Protein AF-0000000074750461 (afdb_homodimer)

Radius of gyration: 20.18 Å; Cα contacts (8 Å, |Δi|>4): 363; chains: 2; bounding box: 45×49×81 Å

Organism: NCBI:txid2562239

Foldseek 3Di:
DDPPPPPPPPPPPPVPVPVQLLFQEKEWAQEDLQVVVQTHPNPQVLLCVLCPPVNHYYYYDHDPPPSVFHRKMFTARDPVGPPGDIDGPDDDQQSSCVNNVHDGDDDD/DDPPPPPPPPPPVPVPVPVLLLFQEKEWAQEDLQVVVQTHPNPLVLLCVLCPPVNHYYYYDHDPPPSVFHRKMFTARDPVGDPGDIDGPDDDQQSSCVNNVHDGDDDD

pLDDT: mean 82.71, std 24.98, range [26.45, 98.88]

Sequence (216 aa):
MLNTIAFLHCPRHLTIDQPRSKITKVEICIHRDCKRRGGGQKLKSVFEELADGTGIEVGEYDCFDECPFGPNVRTLEGPDDQFGRVLNGVKGKAQIAKILGVEPPEEPMLNTIAFLHCPRHLTIDQPRSKITKVEICIHRDCKRRGGGQKLKSVFEELADGTGIEVGEYDCFDECPFGPNVRTLEGPDDQFGRVLNGVKGKAQIAKILGVEPPEEP

Nearest PDB structures (foldseek):
  2hsh-assembly1_A  TM=4.710E-01  e=1.216E+00  Homo sapiens
  2iiy-assembly1_A  TM=3.972E-01  e=4.790E-01  Homo sapiens
  3w8j-assembly1_A  TM=4.648E-01  e=1.586E+00  Homo sapiens
  6g63-assembly1_L  TM=4.666E-01  e=6.856E+00  Escherichia coli K-12
  2hsh-assembly1_A  TM=4.708E-01  e=1.371E+00  Homo sapiens

Secondary structure (DSSP, 8-state):
------------------------EEEEE-SHHHHHTT-HHHHHHHHHHHHTTT--EEEEES--S-GGG-S-EEEE-STT-SS-EEE-S--SHHHHHHHHT-PPP---/------------------------EEEEE-SHHHHHTT-HHHHHHHHHHHHTTT--EEEEES--S-GGG-S-EEEE-STT-SS-EEE-S--SHHHHHHHHT-PPP---

Structure (mmCIF, N/CA/C/O backbone):
data_AF-0000000074750461-model_v1
#
loop_
_entity.id
_entity.type
_entity.pdbx_description
1 polymer '(2Fe-2S) ferredoxin domain-containing protein'
#
loop_
_atom_site.group_PDB
_atom_site.id
_atom_site.type_symbol
_atom_site.label_atom_id
_atom_site.label_alt_id
_atom_site.label_comp_id
_atom_site.label_asym_id
_atom_site.label_entity_id
_atom_site.label_seq_id
_atom_site.pdbx_PDB_ins_code
_atom_site.Cartn_x
_atom_site.Cartn_y
_atom_site.Cartn_z
_atom_site.occupancy
_atom_site.B_iso_or_equiv
_atom_site.auth_seq_id
_atom_site.auth_comp_id
_atom_site.auth_asym_id
_atom_site.auth_atom_id
_atom_site.pdbx_PDB_model_num
ATOM 1 N N . MET A 1 1 ? 29.391 -21.141 37.312 1 27.89 1 MET A N 1
ATOM 2 C CA . MET A 1 1 ? 28 -21.438 37.031 1 27.89 1 MET A CA 1
ATOM 3 C C . MET A 1 1 ? 27.406 -20.422 36.031 1 27.89 1 MET A C 1
ATOM 5 O O . MET A 1 1 ? 27.125 -19.281 36.438 1 27.89 1 MET A O 1
ATOM 9 N N . LEU A 1 2 ? 27.875 -20.359 34.812 1 30.52 2 LEU A N 1
ATOM 10 C CA . LEU A 1 2 ? 27.797 -19.344 33.781 1 30.52 2 LEU A CA 1
ATOM 11 C C . LEU A 1 2 ? 26.406 -19.266 33.156 1 30.52 2 LEU A C 1
ATOM 13 O O . LEU A 1 2 ? 25.844 -20.281 32.75 1 30.52 2 LEU A O 1
ATOM 17 N N . ASN A 1 3 ? 25.562 -18.266 33.594 1 29.17 3 ASN A N 1
ATOM 18 C CA . ASN A 1 3 ? 24.203 -17.891 33.219 1 29.17 3 ASN A CA 1
ATOM 19 C C . ASN A 1 3 ? 24.078 -17.734 31.703 1 29.17 3 ASN A C 1
ATOM 21 O O . ASN A 1 3 ? 24.625 -16.797 31.125 1 29.17 3 ASN A O 1
ATOM 25 N N . THR A 1 4 ? 24.109 -18.844 30.906 1 31.77 4 THR A N 1
ATOM 26 C CA . THR A 1 4 ? 23.844 -18.844 29.484 1 31.77 4 THR A CA 1
ATOM 27 C C . THR A 1 4 ? 22.516 -18.172 29.172 1 31.77 4 THR A C 1
ATOM 29 O O . THR A 1 4 ? 21.469 -18.594 29.656 1 31.77 4 THR A O 1
ATOM 32 N N . ILE A 1 5 ? 22.531 -16.906 29.047 1 31.05 5 ILE A N 1
ATOM 33 C CA . ILE A 1 5 ? 21.359 -16.141 28.625 1 31.05 5 ILE A CA 1
ATOM 34 C C . ILE A 1 5 ? 20.75 -16.781 27.391 1 31.05 5 ILE A C 1
ATOM 36 O O . ILE A 1 5 ? 21.391 -16.859 26.328 1 31.05 5 ILE A O 1
ATOM 40 N N . ALA A 1 6 ? 19.922 -17.828 27.562 1 26.45 6 ALA A N 1
ATOM 41 C CA . ALA A 1 6 ? 19.172 -18.406 26.453 1 26.45 6 ALA A CA 1
ATOM 42 C C . ALA A 1 6 ? 18.469 -17.328 25.641 1 26.45 6 ALA A C 1
ATOM 44 O O . ALA A 1 6 ? 17.781 -16.469 26.203 1 26.45 6 ALA A O 1
ATOM 45 N N . PHE A 1 7 ? 19.156 -16.859 24.609 1 29.28 7 PHE A N 1
ATOM 46 C CA . PHE A 1 7 ? 18.531 -15.977 23.609 1 29.28 7 PHE A CA 1
ATOM 47 C C . PHE A 1 7 ? 17.109 -16.406 23.312 1 29.28 7 PHE A C 1
ATOM 49 O O . PHE A 1 7 ? 16.875 -17.578 22.984 1 29.28 7 PHE A O 1
ATOM 56 N N . LEU A 1 8 ? 16.188 -15.922 24.094 1 32.78 8 LEU A N 1
ATOM 57 C CA . LEU A 1 8 ? 14.789 -16.141 23.797 1 32.78 8 LEU A CA 1
ATOM 58 C C . LEU A 1 8 ? 14.555 -16.172 22.281 1 32.78 8 LEU A C 1
ATOM 60 O O . LEU A 1 8 ? 15.094 -15.328 21.562 1 32.78 8 LEU A O 1
ATOM 64 N N . HIS A 1 9 ? 14.516 -17.391 21.797 1 29.06 9 HIS A N 1
ATOM 65 C CA . HIS A 1 9 ? 14.07 -17.719 20.438 1 29.06 9 HIS A CA 1
ATOM 66 C C . HIS A 1 9 ? 13.047 -16.719 19.938 1 29.06 9 HIS A C 1
ATOM 68 O O . HIS A 1 9 ? 12.148 -16.312 20.672 1 29.06 9 HIS A O 1
ATOM 74 N N . CYS A 1 10 ? 13.57 -15.641 19.375 1 34.94 10 CYS A N 1
ATOM 75 C CA . CYS A 1 10 ? 12.586 -14.898 18.594 1 34.94 10 CYS A CA 1
ATOM 76 C C . CYS A 1 10 ? 11.516 -15.828 18.031 1 34.94 10 CYS A C 1
ATOM 78 O O . CYS A 1 10 ? 11.836 -16.859 17.438 1 34.94 10 CYS A O 1
ATOM 80 N N . PRO A 1 11 ? 10.359 -15.922 18.734 1 33.41 11 PRO A N 1
ATOM 81 C CA . PRO A 1 11 ? 9.422 -16.859 18.109 1 33.41 11 PRO A CA 1
ATOM 82 C C . PRO A 1 11 ? 9.609 -16.969 16.594 1 33.41 11 PRO A C 1
ATOM 84 O O . PRO A 1 11 ? 10.125 -16.031 15.969 1 33.41 11 PRO A O 1
ATOM 87 N N . ARG A 1 12 ? 10.047 -18.156 16.141 1 31.53 12 ARG A N 1
ATOM 88 C CA . ARG A 1 12 ? 10.008 -18.562 14.75 1 31.53 12 ARG A CA 1
ATOM 89 C C . ARG A 1 12 ? 9.047 -17.703 13.945 1 31.53 12 ARG A C 1
ATOM 91 O O . ARG A 1 12 ? 8.141 -17.078 14.508 1 31.53 12 ARG A O 1
ATOM 98 N N . HIS A 1 13 ? 9.594 -17.156 12.781 1 32.97 13 HIS A N 1
ATOM 99 C CA . HIS A 1 13 ? 8.836 -16.781 11.594 1 32.97 13 HIS A CA 1
ATOM 100 C C . HIS A 1 13 ? 7.535 -17.562 11.5 1 32.97 13 HIS A C 1
ATOM 102 O O . HIS A 1 13 ? 7.551 -18.766 11.188 1 32.97 13 HIS A O 1
ATOM 108 N N . LEU A 1 14 ? 6.816 -17.703 12.602 1 33.28 14 LEU A N 1
ATOM 109 C CA . LEU A 1 14 ? 5.539 -18.281 12.195 1 33.28 14 LEU A CA 1
ATOM 110 C C . LEU A 1 14 ? 5.238 -17.953 10.734 1 33.28 14 LEU A C 1
ATOM 112 O O . LEU A 1 14 ? 5.309 -16.797 10.328 1 33.28 14 LEU A O 1
ATOM 116 N N . THR A 1 15 ? 5.785 -18.812 9.859 1 33.56 15 THR A N 1
ATOM 117 C CA . THR A 1 15 ? 5.184 -18.703 8.539 1 33.56 15 THR A CA 1
ATOM 118 C C . THR A 1 15 ? 3.764 -18.156 8.633 1 33.56 15 THR A C 1
ATOM 120 O O . THR A 1 15 ? 2.895 -18.766 9.242 1 33.56 15 THR A O 1
ATOM 123 N N . ILE A 1 16 ? 3.561 -16.953 9.367 1 36.66 16 ILE A N 1
ATOM 124 C CA . ILE A 1 16 ? 2.209 -16.516 9.039 1 36.66 16 ILE A CA 1
ATOM 125 C C . ILE A 1 16 ? 1.677 -17.312 7.852 1 36.66 16 ILE A C 1
ATOM 127 O O . ILE A 1 16 ? 2.285 -17.328 6.781 1 36.66 16 ILE A O 1
ATOM 131 N N . ASP A 1 17 ? 1.332 -18.625 8.047 1 35.09 17 ASP A N 1
ATOM 132 C CA . ASP A 1 17 ? 0.461 -19.188 7.02 1 35.09 17 ASP A CA 1
ATOM 133 C C . ASP A 1 17 ? -0.129 -18.078 6.145 1 35.09 17 ASP A C 1
ATOM 135 O O . ASP A 1 17 ? -1.021 -17.344 6.574 1 35.09 17 ASP A O 1
ATOM 139 N N . GLN A 1 18 ? 0.813 -17.234 5.758 1 39.25 18 GLN A N 1
ATOM 140 C CA . GLN A 1 18 ? 0.208 -16.359 4.754 1 39.25 18 GLN A CA 1
ATOM 141 C C . GLN A 1 18 ? -0.969 -17.047 4.07 1 39.25 18 GLN A C 1
ATOM 143 O O . GLN A 1 18 ? -0.859 -18.203 3.641 1 39.25 18 GLN A O 1
ATOM 148 N N . PRO A 1 19 ? -2.049 -16.984 4.648 1 41 19 PRO A N 1
ATOM 149 C CA . PRO A 1 19 ? -3.082 -17.641 3.842 1 41 19 PRO A CA 1
ATOM 150 C C . PRO A 1 19 ? -2.633 -17.891 2.406 1 41 19 PRO A C 1
ATOM 152 O O . PRO A 1 19 ? -1.868 -17.109 1.842 1 41 19 PRO A O 1
ATOM 155 N N . ARG A 1 20 ? -2.008 -19.172 2.004 1 46.19 20 ARG A N 1
ATOM 156 C CA . ARG A 1 20 ? -1.978 -19.406 0.564 1 46.19 20 ARG A CA 1
ATOM 157 C C . ARG A 1 20 ? -2.762 -18.344 -0.188 1 46.19 20 ARG A C 1
ATOM 159 O O . ARG A 1 20 ? -3.926 -18.078 0.122 1 46.19 20 ARG A O 1
ATOM 166 N N . SER A 1 21 ? -1.942 -17.344 -0.542 1 56.91 21 SER A N 1
ATOM 167 C CA . SER A 1 21 ? -2.537 -16.266 -1.31 1 56.91 21 SER A CA 1
ATOM 168 C C . SER A 1 21 ? -3.607 -16.781 -2.264 1 56.91 21 SER A C 1
ATOM 170 O O . SER A 1 21 ? -3.346 -17.672 -3.076 1 56.91 21 SER A O 1
ATOM 172 N N . LYS A 1 22 ? -4.809 -16.906 -1.742 1 80.88 22 LYS A N 1
ATOM 173 C CA . LYS A 1 22 ? -6.066 -17.188 -2.428 1 80.88 22 LYS A CA 1
ATOM 174 C C . LYS A 1 22 ? -6.312 -16.203 -3.562 1 80.88 22 LYS A C 1
ATOM 176 O O . LYS A 1 22 ? -7.461 -15.914 -3.902 1 80.88 22 LYS A O 1
ATOM 181 N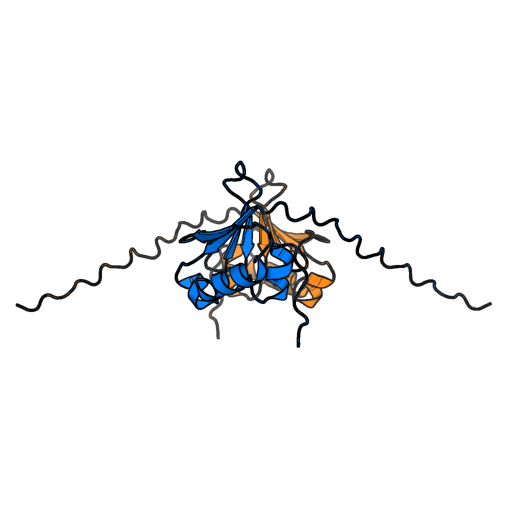 N . ILE A 1 23 ? -5.047 -15.719 -3.947 1 93.94 23 ILE A N 1
ATOM 182 C CA . ILE A 1 23 ? -5.258 -14.758 -5.031 1 93.94 23 ILE A CA 1
ATOM 183 C C . ILE A 1 23 ? -5.57 -15.508 -6.324 1 93.94 23 ILE A C 1
ATOM 185 O O . ILE A 1 23 ? -4.914 -16.5 -6.648 1 93.94 23 ILE A O 1
ATOM 189 N N . THR A 1 24 ? -6.527 -15.055 -6.941 1 96.56 24 THR A N 1
ATOM 190 C CA . THR A 1 24 ? -6.918 -15.672 -8.203 1 96.56 24 THR A CA 1
ATOM 191 C C . THR A 1 24 ? -6.59 -14.75 -9.375 1 96.56 24 THR A C 1
ATOM 193 O O . THR A 1 24 ? -6.492 -15.211 -10.516 1 96.56 24 THR A O 1
ATOM 196 N N . LYS A 1 25 ? -6.379 -13.453 -9.062 1 97.88 25 LYS A N 1
ATOM 197 C CA . LYS A 1 25 ? -6.125 -12.461 -10.102 1 97.88 25 LYS A CA 1
ATOM 198 C C . LYS A 1 25 ? -5.336 -11.273 -9.547 1 97.88 25 LYS A C 1
ATOM 200 O O . LYS A 1 25 ? -5.527 -10.875 -8.398 1 97.88 25 LYS A O 1
ATOM 205 N N . VAL A 1 26 ? -4.504 -10.773 -10.383 1 98.38 26 VAL A N 1
ATOM 206 C CA . VAL A 1 26 ? -3.826 -9.508 -10.109 1 98.38 26 VAL A CA 1
ATOM 207 C C . VAL A 1 26 ? -4.047 -8.539 -11.266 1 98.38 26 VAL A C 1
ATOM 209 O O . VAL A 1 26 ? -3.984 -8.938 -12.43 1 98.38 26 VAL A O 1
ATOM 212 N N . GLU A 1 27 ? -4.301 -7.301 -10.93 1 98.5 27 GLU A N 1
ATOM 213 C CA . GLU A 1 27 ? -4.43 -6.254 -11.938 1 98.5 27 GLU A CA 1
ATOM 214 C C . GLU A 1 27 ? -3.352 -5.188 -11.766 1 98.5 27 GLU A C 1
ATOM 216 O O . GLU A 1 27 ? -3.162 -4.66 -10.664 1 98.5 27 GLU A O 1
ATOM 221 N N . ILE A 1 28 ? -2.727 -4.883 -12.898 1 98.88 28 ILE A N 1
ATOM 222 C CA . ILE A 1 28 ? -1.632 -3.92 -12.922 1 98.88 28 ILE A CA 1
ATOM 223 C C . ILE A 1 28 ? -2.156 -2.553 -13.344 1 98.88 28 ILE A C 1
ATOM 225 O O . ILE A 1 28 ? -2.836 -2.432 -14.367 1 98.88 28 ILE A O 1
ATOM 229 N N . CYS A 1 29 ? -1.832 -1.519 -12.578 1 98.75 29 CYS A N 1
ATOM 230 C CA . CYS A 1 29 ? -2.162 -0.167 -13.016 1 98.75 29 CYS A CA 1
ATOM 231 C C . CYS A 1 29 ? -1.325 0.236 -14.219 1 98.75 29 CYS A C 1
ATOM 233 O O . CYS A 1 29 ? -0.096 0.156 -14.188 1 98.75 29 CYS A O 1
ATOM 235 N N . ILE A 1 30 ? -1.942 0.717 -15.289 1 98.56 30 ILE A N 1
ATOM 236 C CA . ILE A 1 30 ? -1.204 0.999 -16.516 1 98.56 30 ILE A CA 1
ATOM 237 C C . ILE A 1 30 ? -1.253 2.496 -16.812 1 98.56 30 ILE A C 1
ATOM 239 O O . ILE A 1 30 ? -0.919 2.924 -17.922 1 98.56 30 ILE A O 1
ATOM 243 N N . HIS A 1 31 ? -1.651 3.211 -15.812 1 97.94 31 HIS A N 1
ATOM 244 C CA . HIS A 1 31 ? -1.74 4.656 -15.992 1 97.94 31 HIS A CA 1
ATOM 245 C C . HIS A 1 31 ? -0.355 5.293 -16.031 1 97.94 31 HIS A C 1
ATOM 247 O O . HIS A 1 31 ? 0.625 4.684 -15.594 1 97.94 31 HIS A O 1
ATOM 253 N N . ARG A 1 32 ? -0.275 6.469 -16.453 1 97.06 32 ARG A N 1
ATOM 254 C CA . ARG A 1 32 ? 0.961 7.145 -16.844 1 97.06 32 ARG A CA 1
ATOM 255 C C . ARG A 1 32 ? 1.926 7.23 -15.664 1 97.06 32 ARG A C 1
ATOM 257 O O . ARG A 1 32 ? 3.1 6.875 -15.789 1 97.06 32 ARG A O 1
ATOM 264 N N . ASP A 1 33 ? 1.447 7.715 -14.477 1 96.19 33 ASP A N 1
ATOM 265 C CA . ASP A 1 33 ? 2.34 7.922 -13.344 1 96.19 33 ASP A CA 1
ATOM 266 C C . ASP A 1 33 ? 2.922 6.598 -12.852 1 96.19 33 ASP A C 1
ATOM 268 O O . ASP A 1 33 ? 4.105 6.52 -12.516 1 96.19 33 ASP A O 1
ATOM 272 N N . CYS A 1 34 ? 2.094 5.562 -12.836 1 97.88 34 CYS A N 1
ATOM 273 C CA . CYS A 1 34 ? 2.604 4.254 -12.445 1 97.88 34 CYS A CA 1
ATOM 274 C C . CYS A 1 34 ? 3.619 3.742 -13.461 1 97.88 34 CYS A C 1
ATOM 276 O O . CYS A 1 34 ? 4.637 3.154 -13.086 1 97.88 34 CYS A O 1
ATOM 278 N N . LYS A 1 35 ? 3.348 3.924 -14.719 1 97.69 35 LYS A N 1
ATOM 279 C CA . LYS A 1 35 ? 4.285 3.498 -15.758 1 97.69 35 LYS A CA 1
ATOM 280 C C . LYS A 1 35 ? 5.645 4.16 -15.57 1 97.69 35 LYS A C 1
ATOM 282 O O . LYS A 1 35 ? 6.684 3.504 -15.672 1 97.69 35 LYS A O 1
ATOM 287 N N . ARG A 1 36 ?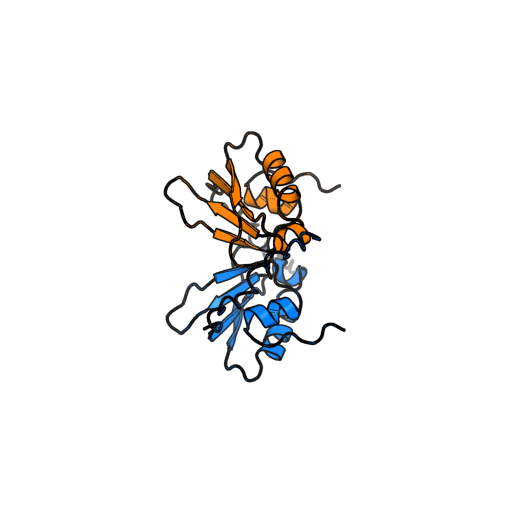 5.574 5.402 -15.195 1 96.69 36 ARG A N 1
ATOM 288 C CA . ARG A 1 36 ? 6.809 6.164 -15.031 1 96.69 36 ARG A CA 1
ATOM 289 C C . ARG A 1 36 ? 7.621 5.645 -13.852 1 96.69 36 ARG A C 1
ATOM 291 O O . ARG A 1 36 ? 8.844 5.773 -13.828 1 96.69 36 ARG A O 1
ATOM 298 N N . ARG A 1 37 ? 6.953 4.996 -13 1 95.44 37 ARG A N 1
ATOM 299 C CA . ARG A 1 37 ? 7.621 4.508 -11.797 1 95.44 37 ARG A CA 1
ATOM 300 C C . ARG A 1 37 ? 7.934 3.021 -11.906 1 95.44 37 ARG A C 1
ATOM 302 O O . ARG A 1 37 ? 8.297 2.383 -10.914 1 95.44 37 ARG A O 1
ATOM 309 N N . GLY A 1 38 ? 7.648 2.447 -13.062 1 97.12 38 GLY A N 1
ATOM 310 C CA . GLY A 1 38 ? 8.016 1.056 -13.266 1 97.12 38 GLY A CA 1
ATOM 311 C C . GLY A 1 38 ? 6.82 0.129 -13.359 1 97.12 38 GLY A C 1
ATOM 312 O O . GLY A 1 38 ? 6.98 -1.086 -13.5 1 97.12 38 GLY A O 1
ATOM 313 N N . GLY A 1 39 ? 5.633 0.679 -13.312 1 97.88 39 GLY A N 1
ATOM 314 C CA . GLY A 1 39 ? 4.426 -0.107 -13.508 1 97.88 39 GLY A CA 1
ATOM 315 C C . GLY A 1 39 ? 4.141 -0.417 -14.961 1 97.88 39 GLY A C 1
ATOM 316 O O . GLY A 1 39 ? 5.062 -0.692 -15.734 1 97.88 39 GLY A O 1
ATOM 317 N N . GLY A 1 40 ? 2.863 -0.556 -15.195 1 97.81 40 GLY A N 1
ATOM 318 C CA . GLY A 1 40 ? 2.496 -0.797 -16.578 1 97.81 40 GLY A CA 1
ATOM 319 C C . GLY A 1 40 ? 2.951 -2.15 -17.094 1 97.81 40 GLY A C 1
ATOM 320 O O . GLY A 1 40 ? 2.906 -3.143 -16.359 1 97.81 40 GLY A O 1
ATOM 321 N N . GLN A 1 41 ? 3.33 -2.078 -18.391 1 98.06 41 GLN A N 1
ATOM 322 C CA . GLN A 1 41 ? 3.637 -3.316 -19.094 1 98.06 41 GLN A CA 1
ATOM 323 C C . GLN A 1 41 ? 4.891 -3.977 -18.531 1 98.06 41 GLN A C 1
ATOM 325 O O . GLN A 1 41 ? 4.992 -5.203 -18.5 1 98.06 41 GLN A O 1
ATOM 330 N N . LYS A 1 42 ? 5.805 -3.156 -18.141 1 97.88 42 LYS A N 1
ATOM 331 C CA . LYS A 1 42 ? 7.027 -3.705 -17.562 1 97.88 42 LYS A CA 1
ATOM 332 C C . LYS A 1 42 ? 6.723 -4.535 -16.312 1 97.88 42 LYS A C 1
ATOM 334 O O . LYS A 1 42 ? 7.195 -5.668 -16.188 1 97.88 42 LYS A O 1
ATOM 339 N N . LEU A 1 43 ? 5.949 -4.047 -15.5 1 98.5 43 LEU A N 1
ATOM 340 C CA . LEU A 1 43 ? 5.566 -4.754 -14.281 1 98.5 43 LEU A CA 1
ATOM 341 C C . LEU A 1 43 ? 4.676 -5.949 -14.602 1 98.5 43 LEU A C 1
ATOM 343 O O . LEU A 1 43 ? 4.848 -7.027 -14.031 1 98.5 43 LEU A O 1
ATOM 347 N N . LYS A 1 44 ? 3.779 -5.785 -15.492 1 98.75 44 LYS A N 1
ATOM 348 C CA . LYS A 1 44 ? 2.881 -6.863 -15.898 1 98.75 44 LYS A CA 1
ATOM 349 C C . LYS A 1 44 ? 3.666 -8.078 -16.391 1 98.75 44 LYS A C 1
ATOM 351 O O . LYS A 1 44 ? 3.34 -9.219 -16.047 1 98.75 44 LYS A O 1
ATOM 356 N N . SER A 1 45 ? 4.648 -7.801 -17.125 1 98.5 45 SER A N 1
ATOM 357 C CA . SER A 1 45 ? 5.434 -8.891 -17.703 1 98.5 45 SER A CA 1
ATOM 358 C C . SER A 1 45 ? 6.121 -9.703 -16.609 1 98.5 45 SER A C 1
ATOM 360 O O . SER A 1 45 ? 6.207 -10.93 -16.703 1 98.5 45 SER A O 1
ATOM 362 N N . VAL A 1 46 ? 6.609 -9.07 -15.656 1 98.25 46 VAL A N 1
ATOM 363 C CA . VAL A 1 46 ? 7.266 -9.766 -14.555 1 98.25 46 VAL A CA 1
ATOM 364 C C . VAL A 1 46 ? 6.25 -10.602 -13.789 1 98.25 46 VAL A C 1
ATOM 366 O O . VAL A 1 46 ? 6.523 -11.758 -13.438 1 98.25 46 VAL A O 1
ATOM 369 N N . PHE A 1 47 ? 5.07 -10.031 -13.531 1 98.5 47 PHE A N 1
ATOM 370 C CA . PHE A 1 47 ? 4.004 -10.781 -12.875 1 98.5 47 PHE A CA 1
ATOM 371 C C . PHE A 1 47 ? 3.646 -12.031 -13.68 1 98.5 47 PHE A C 1
ATOM 373 O O . PHE A 1 47 ? 3.492 -13.117 -13.117 1 98.5 47 PHE A O 1
ATOM 380 N N . GLU A 1 48 ? 3.498 -11.852 -14.969 1 98.62 48 GLU A N 1
ATOM 381 C CA . GLU A 1 48 ? 3.137 -12.977 -15.836 1 98.62 48 GLU A CA 1
ATOM 382 C C . GLU A 1 48 ? 4.188 -14.078 -15.773 1 98.62 48 GLU A C 1
ATOM 384 O O . GLU A 1 48 ? 3.85 -15.266 -15.719 1 98.62 48 GLU A O 1
ATOM 389 N N . GLU A 1 49 ? 5.398 -13.664 -15.875 1 97.94 49 GLU A N 1
ATOM 390 C CA . GLU A 1 49 ? 6.492 -14.633 -15.797 1 97.94 49 GLU A CA 1
ATOM 391 C C . GLU A 1 49 ? 6.426 -15.438 -14.508 1 97.94 49 GLU A C 1
ATOM 393 O O . GLU A 1 49 ? 6.508 -16.672 -14.531 1 97.94 49 GLU A O 1
ATOM 398 N N . LEU A 1 50 ? 6.203 -14.812 -13.422 1 97.38 50 LEU A N 1
ATOM 399 C CA . LEU A 1 50 ? 6.246 -15.469 -12.117 1 97.38 50 LEU A CA 1
ATOM 400 C C . LEU A 1 50 ? 4.941 -16.203 -11.836 1 97.38 50 LEU A C 1
ATOM 402 O O . LEU A 1 50 ? 4.906 -17.141 -11.031 1 97.38 50 LEU A O 1
ATOM 406 N N . ALA A 1 51 ? 3.906 -15.836 -12.461 1 97.88 51 ALA A N 1
ATOM 407 C CA . ALA A 1 51 ? 2.6 -16.453 -12.25 1 97.88 51 ALA A CA 1
ATOM 408 C C . ALA A 1 51 ? 2.447 -17.719 -13.086 1 97.88 51 ALA A C 1
ATOM 410 O O . ALA A 1 51 ? 1.475 -18.453 -12.93 1 97.88 51 ALA A O 1
ATOM 411 N N . ASP A 1 52 ? 3.34 -17.875 -13.969 1 96.94 52 ASP A N 1
ATOM 412 C CA . ASP A 1 52 ? 3.24 -19.016 -14.859 1 96.94 52 ASP A CA 1
ATOM 413 C C . ASP A 1 52 ? 3.051 -20.312 -14.07 1 96.94 52 ASP A C 1
ATOM 415 O O . ASP A 1 52 ? 3.783 -20.578 -13.109 1 96.94 52 ASP A O 1
ATOM 419 N N . GLY A 1 53 ? 1.988 -21.094 -14.438 1 96.19 53 GLY A N 1
ATOM 420 C CA . GLY A 1 53 ? 1.728 -22.375 -13.828 1 96.19 53 GLY A CA 1
ATOM 421 C C . GLY A 1 53 ? 0.941 -22.281 -12.531 1 96.19 53 GLY A C 1
ATOM 422 O O . GLY A 1 53 ? 0.643 -23.297 -11.898 1 96.19 53 GLY A O 1
ATOM 423 N N . THR A 1 54 ? 0.593 -21.125 -12.016 1 96.12 54 THR A N 1
ATOM 424 C CA . THR A 1 54 ? -0.088 -20.938 -10.734 1 96.12 54 THR A CA 1
ATOM 425 C C . THR A 1 54 ? -1.601 -20.906 -10.93 1 96.12 54 THR A C 1
ATOM 427 O O . THR A 1 54 ? -2.359 -21.078 -9.969 1 96.12 54 THR A O 1
ATOM 430 N N . GLY A 1 55 ? -2.035 -20.562 -12.117 1 96.44 55 GLY A N 1
ATOM 431 C CA . GLY A 1 55 ? -3.451 -20.359 -12.383 1 96.44 55 GLY A CA 1
ATOM 432 C C . GLY A 1 55 ? -3.912 -18.953 -12.062 1 96.44 55 GLY A C 1
ATOM 433 O O . GLY A 1 55 ? -5.074 -18.609 -12.289 1 96.44 55 GLY A O 1
ATOM 434 N N . ILE A 1 56 ?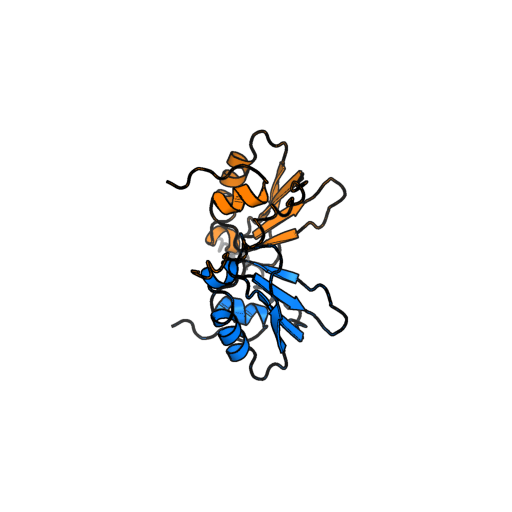 -3.043 -18.125 -11.594 1 97.5 56 ILE A N 1
ATOM 435 C CA . ILE A 1 56 ? -3.398 -16.75 -11.266 1 97.5 56 ILE A CA 1
ATOM 436 C C . ILE A 1 56 ? -3.467 -15.914 -12.547 1 97.5 56 ILE A C 1
ATOM 438 O O . ILE A 1 56 ? -2.533 -15.93 -13.352 1 97.5 56 ILE A O 1
ATOM 442 N N . GLU A 1 57 ? -4.52 -15.234 -12.695 1 97.56 57 GLU A N 1
ATOM 443 C CA . GLU A 1 57 ? -4.684 -14.344 -13.844 1 97.56 57 GLU A CA 1
ATOM 444 C C . GLU A 1 57 ? -3.98 -13.008 -13.609 1 97.56 57 GLU A C 1
ATOM 446 O O . GLU A 1 57 ? -4.066 -12.438 -12.516 1 97.56 57 GLU A O 1
ATOM 451 N N . VAL A 1 58 ? -3.295 -12.539 -14.641 1 98.69 58 VAL A N 1
ATOM 452 C CA . VAL A 1 58 ? -2.645 -11.234 -14.586 1 98.69 58 VAL A CA 1
ATOM 453 C C . VAL A 1 58 ? -3.289 -10.289 -15.602 1 98.69 58 VAL A C 1
ATOM 455 O O . VAL A 1 58 ? -3.262 -10.555 -16.812 1 98.69 58 VAL A O 1
ATOM 458 N N . GLY A 1 59 ? -3.887 -9.234 -15.078 1 98.38 59 GLY A N 1
ATOM 459 C CA . GLY A 1 59 ? -4.559 -8.273 -15.945 1 98.38 59 GLY A CA 1
ATOM 460 C C . GLY A 1 59 ? -4.059 -6.855 -15.766 1 98.38 59 GLY A C 1
ATOM 461 O O . GLY A 1 59 ? -3.033 -6.629 -15.117 1 98.38 59 GLY A O 1
ATOM 462 N N . GLU A 1 60 ? -4.723 -5.961 -16.516 1 98.62 60 GLU A N 1
ATOM 463 C CA . GLU A 1 60 ? -4.438 -4.527 -16.469 1 98.62 60 GLU A CA 1
ATOM 464 C C . GLU A 1 60 ? -5.641 -3.742 -15.953 1 98.62 60 GLU A C 1
ATOM 466 O O . GLU A 1 60 ? -6.781 -4.188 -16.078 1 98.62 60 GLU A O 1
ATOM 471 N N . TYR A 1 61 ? -5.43 -2.68 -15.359 1 98.06 61 TYR A N 1
ATOM 472 C CA . TYR A 1 61 ? -6.434 -1.699 -14.961 1 98.06 61 TYR A CA 1
ATOM 473 C C . TYR A 1 61 ? -5.949 -0.281 -15.242 1 98.06 61 TYR A C 1
ATOM 475 O O . TYR A 1 61 ? -4.758 0.01 -15.125 1 98.06 61 TYR A O 1
ATOM 483 N N . ASP A 1 62 ? -6.672 0.553 -15.586 1 97.31 62 ASP A N 1
ATOM 484 C CA . ASP A 1 62 ? -6.281 1.871 -16.078 1 97.31 62 ASP A CA 1
ATOM 485 C C . ASP A 1 62 ? -5.633 2.699 -14.969 1 97.31 62 ASP A C 1
ATOM 487 O O . ASP A 1 62 ? -4.469 3.084 -15.07 1 97.31 62 ASP A O 1
ATOM 491 N N . CYS A 1 63 ? -6.438 2.926 -13.906 1 97.56 63 CYS A N 1
ATOM 492 C CA . CYS A 1 63 ? -5.945 3.754 -12.82 1 97.56 63 CYS A CA 1
ATOM 493 C C . CYS A 1 63 ? -6.648 3.41 -11.508 1 97.56 63 CYS A C 1
ATOM 495 O O . CYS A 1 63 ? -7.875 3.332 -11.461 1 97.56 63 CYS A O 1
ATOM 497 N N . PHE A 1 64 ? -5.98 3.271 -10.359 1 96.38 64 PHE A N 1
ATOM 498 C CA . PHE A 1 64 ? -6.559 2.984 -9.055 1 96.38 64 PHE A CA 1
ATOM 499 C C . PHE A 1 64 ? -6.727 4.266 -8.242 1 96.38 64 PHE A C 1
ATOM 501 O O . PHE A 1 64 ? -7.133 4.219 -7.078 1 96.38 64 PHE A O 1
ATOM 508 N N . ASP A 1 65 ? -6.273 5.375 -8.781 1 94.81 65 ASP A N 1
ATOM 509 C CA . ASP A 1 65 ? -6.387 6.684 -8.141 1 94.81 65 ASP A CA 1
ATOM 510 C C . ASP A 1 65 ? -5.426 6.805 -6.965 1 94.81 65 ASP A C 1
ATOM 512 O O . ASP A 1 65 ? -5.746 7.445 -5.957 1 94.81 65 ASP A O 1
ATOM 516 N N . GLU A 1 66 ? -4.301 6.191 -7.086 1 95.19 66 GLU A N 1
ATOM 517 C CA . GLU A 1 66 ? -3.262 6.23 -6.062 1 95.19 66 GLU A CA 1
ATOM 518 C C . GLU A 1 66 ? -1.894 6.512 -6.68 1 95.19 66 GLU A C 1
ATOM 520 O O . GLU A 1 66 ? -0.889 5.934 -6.258 1 95.19 66 GLU A O 1
ATOM 525 N N . CYS A 1 67 ? -1.739 7.395 -7.516 1 94.81 67 CYS A N 1
ATOM 526 C CA . CYS A 1 67 ? -0.566 7.695 -8.328 1 94.81 67 CYS A CA 1
ATOM 527 C C . CYS A 1 67 ? 0.636 8.023 -7.453 1 94.81 67 CYS A C 1
ATOM 529 O O . CYS A 1 67 ? 1.752 7.586 -7.73 1 94.81 67 CYS A O 1
ATOM 531 N N . PRO A 1 68 ? 0.411 8.734 -6.395 1 92.69 68 PRO A N 1
ATOM 532 C CA . PRO A 1 68 ? 1.588 9.117 -5.613 1 92.69 68 PRO A CA 1
ATOM 533 C C . PRO A 1 68 ? 2.248 7.93 -4.918 1 92.69 68 PRO A C 1
ATOM 535 O O . PRO A 1 68 ? 3.387 8.039 -4.453 1 92.69 68 PRO A O 1
ATOM 538 N N . PHE A 1 69 ? 1.577 6.801 -5.055 1 95.88 69 PHE A N 1
ATOM 539 C CA . PHE A 1 69 ? 2.09 5.652 -4.312 1 95.88 69 PHE A CA 1
ATOM 540 C C . PHE A 1 69 ? 2.445 4.512 -5.254 1 95.88 69 PHE A C 1
ATOM 542 O O . PHE A 1 69 ? 2.662 3.381 -4.816 1 95.88 69 PHE A O 1
ATOM 549 N N . GLY A 1 70 ? 2.51 4.773 -6.469 1 97.19 70 GLY A N 1
ATOM 550 C CA . GLY A 1 70 ? 2.871 3.752 -7.438 1 97.19 70 GLY A CA 1
ATOM 551 C C . GLY A 1 70 ? 4.316 3.299 -7.316 1 97.19 70 GLY A C 1
ATOM 552 O O . GLY A 1 70 ? 5.117 3.938 -6.633 1 97.19 70 GLY A O 1
ATOM 553 N N . PRO A 1 71 ? 4.422 2.197 -8.25 1 98.19 71 PRO A N 1
ATOM 554 C CA . PRO A 1 71 ? 3.492 1.414 -9.062 1 98.19 71 PRO A CA 1
ATOM 555 C C . PRO A 1 71 ? 2.486 0.632 -8.219 1 98.19 71 PRO A C 1
ATOM 557 O O . PRO A 1 71 ? 2.834 0.122 -7.152 1 98.19 71 PRO A O 1
ATOM 560 N N . ASN A 1 72 ? 1.23 0.51 -8.617 1 98.5 72 ASN A N 1
ATOM 561 C CA . ASN A 1 72 ? 0.166 -0.108 -7.832 1 98.5 72 ASN A CA 1
ATOM 562 C C . ASN A 1 72 ? -0.373 -1.364 -8.508 1 98.5 72 ASN A C 1
ATOM 564 O O . ASN A 1 72 ? -0.394 -1.45 -9.742 1 98.5 72 ASN A O 1
ATOM 568 N N . VAL A 1 73 ? -0.732 -2.266 -7.727 1 98.75 73 VAL A N 1
ATOM 569 C CA . VAL A 1 73 ? -1.391 -3.479 -8.203 1 98.75 73 VAL A CA 1
ATOM 570 C C . VAL A 1 73 ? -2.572 -3.814 -7.293 1 98.75 73 VAL A C 1
ATOM 572 O O . VAL A 1 73 ? -2.562 -3.488 -6.105 1 98.75 73 VAL A O 1
ATOM 575 N N . ARG A 1 74 ? -3.555 -4.41 -7.895 1 98.44 74 ARG A N 1
ATOM 576 C CA . ARG A 1 74 ? -4.695 -4.887 -7.117 1 98.44 74 ARG A CA 1
ATOM 577 C C . ARG A 1 74 ? -4.758 -6.414 -7.113 1 98.44 74 ARG A C 1
ATOM 579 O O . ARG A 1 74 ? -4.613 -7.047 -8.164 1 98.44 74 ARG A O 1
ATOM 586 N N . THR A 1 75 ? -4.902 -6.957 -5.957 1 98.12 75 THR A N 1
ATOM 587 C CA . THR A 1 75 ? -5.062 -8.398 -5.82 1 98.12 75 THR A CA 1
ATOM 588 C C . THR A 1 75 ? -6.52 -8.758 -5.535 1 98.12 75 THR A C 1
ATOM 590 O O . THR A 1 75 ? -7.195 -8.07 -4.77 1 98.12 75 THR A O 1
ATOM 593 N N . LEU A 1 76 ? -7.02 -9.758 -6.176 1 97.25 76 LEU A N 1
ATOM 594 C CA . LEU A 1 76 ? -8.375 -10.266 -5.996 1 97.25 76 LEU A CA 1
ATOM 595 C C . LEU A 1 76 ? -8.359 -11.727 -5.578 1 97.25 76 LEU A C 1
ATOM 597 O O . LEU A 1 76 ? -7.543 -12.508 -6.074 1 97.25 76 LEU A O 1
ATOM 601 N N . GLU A 1 77 ? -9.312 -12 -4.582 1 93.38 77 GLU A N 1
ATOM 602 C CA . GLU A 1 77 ? -9.406 -13.367 -4.07 1 93.38 77 GLU A CA 1
ATOM 603 C C . GLU A 1 77 ? -10.711 -14.031 -4.512 1 93.38 77 GLU A C 1
ATOM 605 O O . GLU A 1 77 ? -11.758 -13.828 -3.893 1 93.38 77 GLU A O 1
ATOM 610 N N . GLY A 1 78 ? -10.75 -14.695 -5.574 1 88.38 78 GLY A N 1
ATOM 611 C CA . GLY A 1 78 ? -11.914 -15.414 -6.062 1 88.38 78 GLY A CA 1
ATOM 612 C C . GLY A 1 78 ? -12.859 -14.539 -6.871 1 88.38 78 GLY A C 1
ATOM 613 O O . GLY A 1 78 ? -12.641 -13.336 -6.992 1 88.38 78 GLY A O 1
ATOM 614 N N . PRO A 1 79 ? -13.906 -15.141 -7.387 1 85.19 79 PRO A N 1
ATOM 615 C CA . PRO A 1 79 ? -14.828 -14.453 -8.297 1 85.19 79 PRO A CA 1
ATOM 616 C C . PRO A 1 79 ? -15.695 -13.422 -7.582 1 85.19 79 PRO A C 1
ATOM 618 O O . PRO A 1 79 ? -16.141 -12.445 -8.195 1 85.19 79 PRO A O 1
ATOM 621 N N . ASP A 1 80 ? -15.812 -13.672 -6.262 1 90.25 80 ASP A N 1
ATOM 622 C CA . ASP A 1 80 ? -16.703 -12.781 -5.527 1 90.25 80 ASP A CA 1
ATOM 623 C C . ASP A 1 80 ? -15.961 -11.531 -5.051 1 90.25 80 ASP A C 1
ATOM 625 O O . ASP A 1 80 ? -16.578 -10.562 -4.609 1 90.25 80 ASP A O 1
ATOM 629 N N . ASP A 1 81 ? -14.688 -11.516 -5.105 1 91.75 81 ASP A N 1
ATOM 630 C CA . ASP A 1 81 ? -13.898 -10.359 -4.703 1 91.75 81 ASP A CA 1
ATOM 631 C C . ASP A 1 81 ? -13.766 -9.367 -5.855 1 91.75 81 ASP A C 1
ATOM 633 O O . ASP A 1 81 ? -12.906 -9.523 -6.723 1 91.75 81 ASP A O 1
ATOM 637 N N . GLN A 1 82 ? -14.57 -8.305 -5.816 1 88.44 82 GLN A N 1
ATOM 638 C CA . GLN A 1 82 ? -14.562 -7.359 -6.93 1 88.44 82 GLN A CA 1
ATOM 639 C C . GLN A 1 82 ? -13.727 -6.129 -6.602 1 88.44 82 GLN A C 1
ATOM 641 O O . GLN A 1 82 ? -13.352 -5.371 -7.496 1 88.44 82 GLN A O 1
ATOM 646 N N . PHE A 1 83 ? -13.469 -5.938 -5.34 1 90.44 83 PHE A N 1
ATOM 647 C CA . PHE A 1 83 ? -12.797 -4.695 -4.98 1 90.44 83 PHE A CA 1
ATOM 648 C C . PHE A 1 83 ? -11.32 -4.941 -4.707 1 90.44 83 PHE A C 1
ATOM 650 O O . PHE A 1 83 ? -10.477 -4.098 -5.012 1 90.44 83 PHE A O 1
ATOM 657 N N . GLY A 1 84 ? -11.039 -6.152 -4.145 1 94.81 84 GLY A N 1
ATOM 658 C CA . GLY A 1 84 ? -9.656 -6.543 -3.922 1 94.81 84 GLY A CA 1
ATOM 659 C C . GLY A 1 84 ? -8.906 -5.59 -3.01 1 94.81 84 GLY A C 1
ATOM 660 O O . GLY A 1 84 ? -9.523 -4.848 -2.242 1 94.81 84 GLY A O 1
ATOM 661 N N . ARG A 1 85 ? -7.637 -5.719 -2.975 1 95.25 85 ARG A N 1
ATOM 662 C CA . ARG A 1 85 ? -6.703 -4.891 -2.217 1 95.25 85 ARG A CA 1
ATOM 663 C C . ARG A 1 85 ? -5.652 -4.27 -3.131 1 95.25 85 ARG A C 1
ATOM 665 O O . ARG A 1 85 ? -5.051 -4.965 -3.953 1 95.25 85 ARG A O 1
ATOM 672 N N . VAL A 1 86 ? -5.477 -2.943 -2.963 1 97.56 86 VAL A N 1
ATOM 673 C CA . VAL A 1 86 ? -4.418 -2.281 -3.713 1 97.56 86 VAL A CA 1
ATOM 674 C C . VAL A 1 86 ? -3.127 -2.283 -2.895 1 97.56 86 VAL A C 1
ATOM 676 O O . VAL A 1 86 ? -3.133 -1.927 -1.714 1 97.56 86 VAL A O 1
ATOM 679 N N . LEU A 1 87 ? -2.084 -2.76 -3.498 1 98.31 87 LEU A N 1
ATOM 680 C CA . LEU A 1 87 ? -0.729 -2.711 -2.957 1 98.31 87 LEU A CA 1
ATOM 681 C C . LEU A 1 87 ? 0.091 -1.624 -3.643 1 98.31 87 LEU A C 1
ATOM 683 O O . LEU A 1 87 ? 0.033 -1.474 -4.863 1 98.31 87 LEU A O 1
ATOM 687 N N . ASN A 1 88 ? 0.848 -0.922 -2.85 1 98.12 88 ASN A N 1
ATOM 688 C CA . ASN A 1 88 ? 1.594 0.23 -3.346 1 98.12 88 ASN A CA 1
ATOM 689 C C . ASN A 1 88 ? 3.09 -0.062 -3.422 1 98.12 88 ASN A C 1
ATOM 691 O O . ASN A 1 88 ? 3.598 -0.916 -2.693 1 98.12 88 ASN A O 1
ATOM 695 N N . GLY A 1 89 ? 3.697 0.682 -4.344 1 96.88 89 GLY A N 1
ATOM 696 C CA . GLY A 1 89 ? 5.148 0.619 -4.414 1 96.88 89 GLY A CA 1
ATOM 697 C C . GLY A 1 89 ? 5.668 -0.761 -4.77 1 96.88 89 GLY A C 1
ATOM 698 O O . GLY A 1 89 ? 6.734 -1.169 -4.297 1 96.88 89 GLY A O 1
ATOM 699 N N . VAL A 1 90 ? 4.938 -1.446 -5.484 1 97.88 90 VAL A N 1
ATOM 700 C CA . VAL A 1 90 ? 5.332 -2.812 -5.816 1 97.88 90 VAL A CA 1
ATOM 701 C C . VAL A 1 90 ? 6.473 -2.791 -6.828 1 97.88 90 VAL A C 1
ATOM 703 O O . VAL A 1 90 ? 6.324 -2.244 -7.926 1 97.88 90 VAL A O 1
ATOM 706 N N . LYS A 1 91 ? 7.531 -3.336 -6.363 1 91.38 91 LYS A N 1
ATOM 707 C CA . LYS A 1 91 ? 8.68 -3.393 -7.262 1 91.38 91 LYS A CA 1
ATOM 708 C C . LYS A 1 91 ? 9.555 -4.605 -6.957 1 91.38 91 LYS A C 1
ATOM 710 O O . LYS A 1 91 ? 9.508 -5.152 -5.855 1 91.38 91 LYS A O 1
ATOM 715 N N . GLY A 1 92 ? 10.211 -5.188 -7.914 1 92.06 92 GLY A N 1
ATOM 716 C C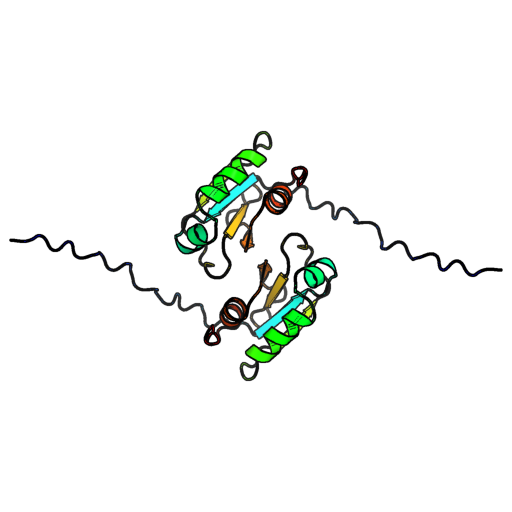A . GLY A 1 92 ? 11.18 -6.254 -7.723 1 92.06 92 GLY A CA 1
ATOM 717 C C . GLY A 1 92 ? 10.555 -7.637 -7.727 1 92.06 92 GLY A C 1
ATOM 718 O O . GLY A 1 92 ? 9.422 -7.812 -7.277 1 92.06 92 GLY A O 1
ATOM 719 N N . LYS A 1 93 ? 11.312 -8.625 -8.039 1 95.94 93 LYS A N 1
ATOM 720 C CA . LYS A 1 93 ? 10.844 -10 -8.195 1 95.94 93 LYS A CA 1
ATOM 721 C C . LYS A 1 93 ? 10.516 -10.625 -6.84 1 95.94 93 LYS A C 1
ATOM 723 O O . LYS A 1 93 ? 9.586 -11.422 -6.73 1 95.94 93 LYS A O 1
ATOM 728 N N . ALA A 1 94 ? 11.234 -10.25 -5.859 1 93.5 94 ALA A N 1
ATOM 729 C CA . ALA A 1 94 ? 10.992 -10.812 -4.535 1 93.5 94 ALA A CA 1
ATOM 730 C C . ALA A 1 94 ? 9.617 -10.406 -4.008 1 93.5 94 ALA A C 1
ATOM 732 O O . ALA A 1 94 ? 8.875 -11.234 -3.484 1 93.5 94 ALA A O 1
ATOM 733 N N . GLN A 1 95 ? 9.289 -9.086 -4.105 1 94.88 95 GLN A N 1
ATOM 734 C CA . GLN A 1 95 ? 7.984 -8.594 -3.678 1 94.88 95 GLN A CA 1
ATOM 735 C C . GLN A 1 95 ? 6.863 -9.25 -4.48 1 94.88 95 GLN A C 1
ATOM 737 O O . GLN A 1 95 ? 5.852 -9.672 -3.918 1 94.88 95 GLN A O 1
ATOM 742 N N . ILE A 1 96 ? 7.102 -9.336 -5.746 1 97.31 96 ILE A N 1
ATOM 743 C CA . ILE A 1 96 ? 6.098 -9.906 -6.637 1 97.31 96 ILE A CA 1
ATOM 744 C C . ILE A 1 96 ? 5.867 -11.375 -6.281 1 97.31 96 ILE A C 1
ATOM 746 O O . ILE A 1 96 ? 4.723 -11.836 -6.219 1 97.31 96 ILE A O 1
ATOM 750 N N . ALA A 1 97 ? 6.953 -12.141 -6.059 1 96.19 97 ALA A N 1
ATOM 751 C CA . ALA A 1 97 ? 6.848 -13.539 -5.656 1 96.19 97 ALA A CA 1
ATOM 752 C C . ALA A 1 97 ? 6.047 -13.672 -4.363 1 96.19 97 ALA A C 1
ATOM 754 O O . ALA A 1 97 ? 5.23 -14.594 -4.23 1 96.19 97 ALA A O 1
ATOM 755 N N . LYS A 1 98 ? 6.234 -12.75 -3.494 1 94.19 98 LYS A N 1
ATOM 756 C CA . LYS A 1 98 ? 5.492 -12.766 -2.236 1 94.19 98 LYS A CA 1
ATOM 757 C C . LYS A 1 98 ? 4.004 -12.531 -2.475 1 94.19 98 LYS A C 1
ATOM 759 O O . LYS A 1 98 ? 3.162 -13.195 -1.868 1 94.19 98 LYS A O 1
ATOM 764 N N . ILE A 1 99 ? 3.686 -11.625 -3.342 1 96.69 99 ILE A N 1
ATOM 765 C CA . ILE A 1 99 ? 2.293 -11.336 -3.67 1 96.69 99 ILE A CA 1
ATOM 766 C C . ILE A 1 99 ? 1.628 -12.578 -4.254 1 96.69 99 ILE A C 1
ATOM 768 O O . ILE A 1 99 ? 0.5 -12.914 -3.887 1 96.69 99 ILE A O 1
ATOM 772 N N . LEU A 1 100 ? 2.375 -13.281 -5.074 1 96.62 100 LEU A N 1
ATOM 773 C CA . LEU A 1 100 ? 1.826 -14.406 -5.824 1 96.62 100 LEU A CA 1
ATOM 774 C C . LEU A 1 100 ? 1.878 -15.688 -4.996 1 96.62 100 LEU A C 1
ATOM 776 O O . LEU A 1 100 ? 1.263 -16.688 -5.359 1 96.62 100 LEU A O 1
ATOM 780 N N . GLY A 1 101 ? 2.645 -15.633 -3.93 1 93.75 101 GLY A N 1
ATOM 781 C CA . GLY A 1 101 ? 2.793 -16.828 -3.113 1 93.75 101 GLY A CA 1
ATOM 782 C C . GLY A 1 101 ? 3.67 -17.891 -3.758 1 93.75 101 GLY A C 1
ATOM 783 O O . GLY A 1 101 ? 3.4 -19.078 -3.631 1 93.75 101 GLY A O 1
ATOM 784 N N . VAL A 1 102 ? 4.629 -17.422 -4.547 1 94.38 102 VAL A N 1
ATOM 785 C CA . VAL A 1 102 ? 5.555 -18.344 -5.188 1 94.38 102 VAL A CA 1
ATOM 786 C C . VAL A 1 102 ? 6.953 -18.172 -4.605 1 94.38 102 VAL A C 1
ATOM 788 O O . VAL A 1 102 ? 7.195 -17.234 -3.828 1 94.38 102 VAL A O 1
ATOM 791 N N . GLU A 1 103 ? 7.887 -19.109 -4.867 1 89.75 103 GLU A N 1
ATOM 792 C CA . GLU A 1 103 ? 9.25 -19.031 -4.359 1 89.75 103 GLU A CA 1
ATOM 793 C C . GLU A 1 103 ? 10.008 -17.859 -4.984 1 89.75 103 GLU A C 1
ATOM 795 O O . GLU A 1 103 ? 9.961 -17.672 -6.199 1 89.75 103 GLU A O 1
ATOM 800 N N . PRO A 1 104 ? 10.633 -17.047 -4.133 1 87.25 104 PRO A N 1
ATOM 801 C CA . PRO A 1 104 ? 11.406 -15.938 -4.684 1 87.25 104 PRO A CA 1
ATOM 802 C C . PRO A 1 104 ? 12.594 -16.406 -5.527 1 87.25 104 PRO A C 1
ATOM 804 O O . PRO A 1 104 ? 13.195 -17.438 -5.234 1 87.25 104 PRO A O 1
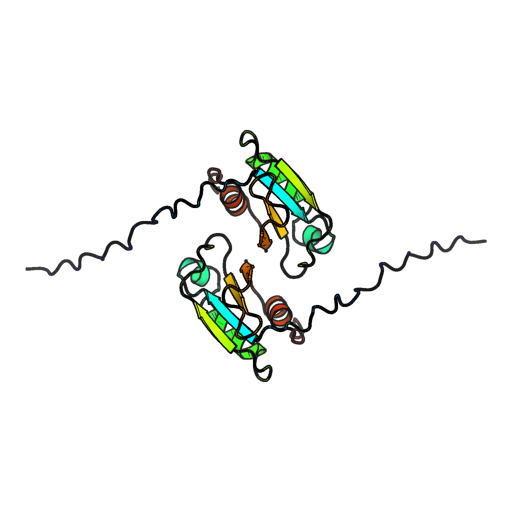ATOM 807 N N . PRO A 1 105 ? 12.688 -15.68 -6.641 1 79.19 105 PRO A N 1
ATOM 808 C CA . PRO A 1 105 ? 13.859 -16.047 -7.43 1 79.19 105 PRO A CA 1
ATOM 809 C C . PRO A 1 105 ? 15.172 -15.742 -6.715 1 79.19 105 PRO A C 1
ATOM 811 O O . PRO A 1 105 ? 15.211 -14.883 -5.836 1 79.19 105 PRO A O 1
ATOM 814 N N . GLU A 1 106 ? 16.188 -16.625 -6.688 1 66.44 106 GLU A N 1
ATOM 815 C CA . GLU A 1 106 ? 17.5 -16.469 -6.07 1 66.44 106 GLU A CA 1
ATOM 816 C C . GLU A 1 106 ? 18.109 -15.102 -6.391 1 66.44 106 GLU A C 1
ATOM 818 O O . GLU A 1 106 ? 18.016 -14.625 -7.523 1 66.44 106 GLU A O 1
ATOM 823 N N . GLU A 1 107 ? 17.922 -14.062 -5.559 1 55.28 107 GLU A N 1
ATOM 824 C CA . GLU A 1 107 ? 18.656 -12.82 -5.816 1 55.28 107 GLU A CA 1
ATOM 825 C C . GLU A 1 107 ? 20.078 -13.094 -6.258 1 55.28 107 GLU A C 1
ATOM 827 O O . GLU A 1 107 ? 20.766 -13.945 -5.676 1 55.28 107 GLU A O 1
ATOM 832 N N . PRO A 1 108 ? 20.516 -12.516 -7.484 1 49.38 108 PRO A N 1
ATOM 833 C CA . PRO A 1 108 ? 21.938 -12.789 -7.688 1 49.38 108 PRO A CA 1
ATOM 834 C C . PRO A 1 108 ? 22.812 -12.273 -6.547 1 49.38 108 PRO A C 1
ATOM 836 O O . PRO A 1 108 ? 22.438 -11.328 -5.855 1 49.38 108 PRO A O 1
ATOM 839 N N . MET B 1 1 ? -4.723 26.656 -44.75 1 28.08 1 MET B N 1
ATOM 840 C CA . MET B 1 1 ? -5.66 26.547 -43.625 1 28.08 1 MET B CA 1
ATOM 841 C C . MET B 1 1 ? -5.242 25.438 -42.688 1 28.08 1 MET B C 1
ATOM 843 O O . MET B 1 1 ? -5.301 24.266 -43.031 1 28.08 1 MET B O 1
ATOM 847 N N . LEU B 1 2 ? -4.203 25.656 -41.844 1 30.89 2 LEU B N 1
ATOM 848 C CA . LEU B 1 2 ? -3.354 24.781 -41.031 1 30.89 2 LEU B CA 1
ATOM 849 C C . LEU B 1 2 ? -4.129 24.203 -39.875 1 30.89 2 LEU B C 1
ATOM 851 O O . LEU B 1 2 ? -4.777 24.938 -39.125 1 30.89 2 LEU B O 1
ATOM 855 N N . ASN B 1 3 ? -4.617 22.953 -39.969 1 28.81 3 ASN B N 1
ATOM 856 C CA . ASN B 1 3 ? -5.336 22.094 -39.031 1 28.81 3 ASN B CA 1
ATOM 857 C C . ASN B 1 3 ? -4.621 22 -37.688 1 28.81 3 ASN B C 1
ATOM 859 O O . ASN B 1 3 ? -3.549 21.391 -37.594 1 28.81 3 ASN B O 1
ATOM 863 N N . THR B 1 4 ? -4.586 23.109 -36.906 1 32.09 4 THR B N 1
ATOM 864 C CA . THR B 1 4 ? -4.07 23.125 -35.531 1 32.09 4 THR B CA 1
ATOM 865 C C . THR B 1 4 ? -4.707 22.016 -34.688 1 32.09 4 THR B C 1
ATOM 867 O O . THR B 1 4 ? -5.93 21.969 -34.562 1 32.09 4 THR B O 1
ATOM 870 N N . ILE B 1 5 ? -4.156 20.875 -34.75 1 31.84 5 ILE B N 1
ATOM 871 C CA . ILE B 1 5 ? -4.555 19.75 -33.906 1 31.84 5 ILE B CA 1
ATOM 872 C C . ILE B 1 5 ? -4.672 20.203 -32.469 1 31.84 5 ILE B C 1
ATOM 874 O O . ILE B 1 5 ? -3.68 20.609 -31.859 1 31.84 5 ILE B O 1
ATOM 878 N N . ALA B 1 6 ? -5.805 20.844 -32.094 1 26.77 6 ALA B N 1
ATOM 879 C CA . ALA B 1 6 ? -6.039 21.172 -30.703 1 26.77 6 ALA B CA 1
ATOM 880 C C . ALA B 1 6 ? -5.773 19.953 -29.812 1 26.77 6 ALA B C 1
ATOM 882 O O . ALA B 1 6 ? -6.289 18.859 -30.062 1 26.77 6 ALA B O 1
ATOM 883 N N . PHE B 1 7 ? -4.523 19.859 -29.359 1 29.62 7 PHE B N 1
ATOM 884 C CA . PHE B 1 7 ? -4.168 18.891 -28.328 1 29.62 7 PHE B CA 1
ATOM 885 C C . PHE B 1 7 ? -5.266 18.781 -27.266 1 29.62 7 PHE B C 1
ATOM 887 O O . PHE B 1 7 ? -5.699 19.797 -26.719 1 29.62 7 PHE B O 1
ATOM 894 N N . LEU B 1 8 ? -6.207 17.938 -27.531 1 32.88 8 LEU B N 1
ATOM 895 C CA . LEU B 1 8 ? -7.207 17.625 -26.516 1 32.88 8 LEU B CA 1
ATOM 896 C C . LEU B 1 8 ? -6.594 17.672 -25.125 1 32.88 8 LEU B C 1
ATOM 898 O O . LEU B 1 8 ? -5.512 17.125 -24.891 1 32.88 8 LEU B O 1
ATOM 902 N N . HIS B 1 9 ? -6.766 18.859 -24.547 1 29.34 9 HIS B N 1
ATOM 903 C CA . HIS B 1 9 ? -6.504 19.109 -23.125 1 29.34 9 HIS B CA 1
ATOM 904 C C . HIS B 1 9 ? -6.707 17.844 -22.312 1 29.34 9 HIS B C 1
ATOM 906 O O . HIS B 1 9 ? -7.668 17.094 -22.531 1 29.34 9 HIS B O 1
ATOM 912 N N . CYS B 1 10 ? -5.645 17.062 -22.234 1 34.56 10 CYS B N 1
ATOM 913 C CA . CYS B 1 10 ? -5.77 16.062 -21.172 1 34.56 10 CYS B CA 1
ATOM 914 C C . CYS B 1 10 ? -6.641 16.594 -20.031 1 34.56 10 CYS B C 1
ATOM 916 O O . CYS B 1 10 ? -6.434 17.719 -19.562 1 34.56 10 CYS B O 1
ATOM 918 N N . PRO B 1 11 ? -7.949 16.25 -20.062 1 33.56 11 PRO B N 1
ATOM 919 C CA . PRO B 1 11 ? -8.68 16.828 -18.922 1 33.56 11 PRO B CA 1
ATOM 920 C C . PRO B 1 11 ? -7.781 17.094 -17.719 1 33.56 11 PRO B C 1
ATOM 922 O O . PRO B 1 11 ? -6.75 16.438 -17.547 1 33.56 11 PRO B O 1
ATOM 925 N N . ARG B 1 12 ? -7.57 18.391 -17.422 1 31.78 12 ARG B N 1
ATOM 926 C CA . ARG B 1 12 ? -7.016 18.859 -16.156 1 31.78 12 ARG B CA 1
ATOM 927 C C . ARG B 1 12 ? -7.086 17.781 -15.078 1 31.78 12 ARG B C 1
ATOM 929 O O . ARG B 1 12 ? -7.875 16.844 -15.188 1 31.78 12 ARG B O 1
ATOM 936 N N . HIS B 1 13 ? -5.895 17.641 -14.336 1 33.03 13 HIS B N 1
ATOM 937 C CA . HIS B 1 13 ? -5.785 17.125 -12.977 1 33.03 13 HIS B CA 1
ATOM 938 C C . HIS B 1 13 ? -7.086 17.328 -12.203 1 33.03 13 HIS B C 1
ATOM 940 O O . HIS B 1 13 ? -7.406 18.453 -11.797 1 33.03 13 HIS B O 1
ATOM 946 N N . LEU B 1 14 ? -8.219 17.078 -12.828 1 33.28 14 LEU B N 1
ATOM 947 C CA . LEU B 1 14 ? -9.242 17.125 -11.789 1 33.28 14 LEU B CA 1
ATOM 948 C C . LEU B 1 14 ? -8.641 16.812 -10.422 1 33.28 14 LEU B C 1
ATOM 950 O O . LEU B 1 14 ? -7.965 15.797 -10.25 1 33.28 14 LEU B O 1
ATOM 954 N N . THR B 1 15 ? -8.062 17.859 -9.836 1 33.69 15 THR B N 1
ATOM 955 C CA . THR B 1 15 ? -7.809 17.625 -8.422 1 33.69 15 THR B CA 1
ATOM 956 C C . THR B 1 15 ? -8.781 16.594 -7.859 1 33.69 15 THR B C 1
ATOM 958 O O . THR B 1 15 ? -10 16.812 -7.859 1 33.69 15 THR B O 1
ATOM 961 N N . ILE B 1 16 ? -8.93 15.352 -8.57 1 36.91 16 ILE B N 1
ATOM 962 C CA . ILE B 1 16 ? -9.656 14.461 -7.668 1 36.91 16 ILE B CA 1
ATOM 963 C C . ILE B 1 16 ? -9.719 15.078 -6.273 1 36.91 16 ILE B C 1
ATOM 965 O O . ILE B 1 16 ? -8.688 15.398 -5.68 1 36.91 16 ILE B O 1
ATOM 969 N N . ASP B 1 17 ? -10.562 16.141 -6.07 1 35.25 17 ASP B N 1
ATOM 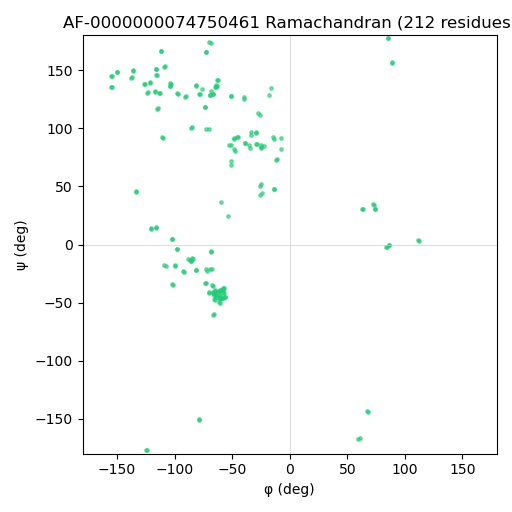970 C CA . ASP B 1 17 ? -10.891 16.406 -4.672 1 35.25 17 ASP B CA 1
ATOM 971 C C . ASP B 1 17 ? -10.484 15.234 -3.785 1 35.25 17 ASP B C 1
ATOM 973 O O . ASP B 1 17 ? -11.125 14.18 -3.809 1 35.25 17 ASP B O 1
ATOM 977 N N . GLN B 1 18 ? -9.234 14.828 -4.043 1 39.44 18 GLN B N 1
ATOM 978 C CA . GLN B 1 18 ? -8.875 13.883 -2.99 1 39.44 18 GLN B CA 1
ATOM 979 C C . GLN B 1 18 ? -9.734 14.094 -1.747 1 39.44 18 GLN B C 1
ATOM 981 O O . GLN B 1 18 ? -9.914 15.227 -1.292 1 39.44 18 GLN B O 1
ATOM 986 N N . PRO B 1 19 ? -10.836 13.516 -1.749 1 41 19 PRO B N 1
ATOM 987 C CA . PRO B 1 19 ? -11.508 13.766 -0.47 1 41 19 PRO B CA 1
ATOM 988 C C . PRO B 1 19 ? -10.562 14.352 0.58 1 41 19 PRO B C 1
ATOM 990 O O . PRO B 1 19 ? -9.383 14.008 0.618 1 41 19 PRO B O 1
ATOM 993 N N . ARG B 1 20 ? -10.398 15.797 0.721 1 45.81 20 ARG B N 1
ATOM 994 C CA . ARG B 1 20 ? -9.766 16.203 1.972 1 45.81 20 ARG B CA 1
ATOM 995 C C . ARG B 1 20 ? -9.602 15.023 2.914 1 45.81 20 ARG B C 1
ATOM 997 O O . ARG B 1 20 ? -10.578 14.367 3.285 1 45.81 20 ARG B O 1
ATOM 1004 N N . SER B 1 21 ? -8.523 14.328 2.598 1 55.88 21 SER B N 1
ATOM 1005 C CA . SER B 1 21 ? -8.203 13.195 3.455 1 55.88 21 SER B CA 1
ATOM 1006 C C . SER B 1 21 ? -8.578 13.469 4.906 1 55.88 21 SER B C 1
ATOM 1008 O O . SER B 1 21 ? -8.125 14.453 5.492 1 55.88 21 SER B O 1
ATOM 1010 N N . LYS B 1 22 ? -9.852 13.25 5.215 1 79.94 22 LYS B N 1
ATOM 1011 C CA . LYS B 1 22 ? -10.359 13.383 6.574 1 79.94 22 LYS B CA 1
ATOM 1012 C C . LYS B 1 22 ? -9.633 12.438 7.527 1 79.94 22 LYS B C 1
ATOM 1014 O O . LYS B 1 22 ? -10.266 11.633 8.211 1 79.94 22 LYS B O 1
ATOM 1019 N N . ILE B 1 23 ? -8.281 12.383 7.129 1 93.94 23 ILE B N 1
ATOM 1020 C CA . ILE B 1 23 ? -7.531 11.547 8.062 1 93.94 23 ILE B CA 1
ATOM 1021 C C . ILE B 1 23 ? -7.445 12.25 9.414 1 93.94 23 ILE B C 1
ATOM 1023 O O . ILE B 1 23 ? -7.188 13.453 9.492 1 93.94 23 ILE B O 1
ATOM 1027 N N . THR B 1 24 ? -7.734 11.516 10.359 1 96.62 24 THR B N 1
ATOM 1028 C CA . THR B 1 24 ? -7.664 12.055 11.711 1 96.62 24 THR B CA 1
ATOM 1029 C C . THR B 1 24 ? -6.469 11.484 12.469 1 96.62 24 THR B C 1
ATOM 1031 O O . THR B 1 24 ? -6.012 12.062 13.453 1 96.62 24 THR B O 1
ATOM 1034 N N . LYS B 1 25 ? -5.945 10.344 11.938 1 97.94 25 LYS B N 1
ATOM 1035 C CA . LYS B 1 25 ? -4.84 9.656 12.594 1 97.94 25 LYS B CA 1
ATOM 1036 C C . LYS B 1 25 ? -4.023 8.836 11.602 1 97.94 25 LYS B C 1
ATOM 1038 O O . LYS B 1 25 ? -4.574 8.281 10.648 1 97.94 25 LYS B O 1
ATOM 10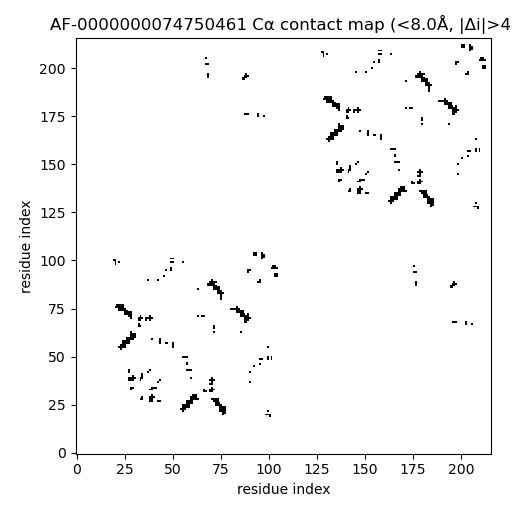43 N N . VAL B 1 26 ? -2.771 8.812 11.859 1 98.38 26 VAL B N 1
ATOM 1044 C CA . VAL B 1 26 ? -1.875 7.906 11.148 1 98.38 26 VAL B CA 1
ATOM 1045 C C . VAL B 1 26 ? -1.081 7.07 12.148 1 98.38 26 VAL B C 1
ATOM 1047 O O . VAL B 1 26 ? -0.616 7.586 13.164 1 98.38 26 VAL B O 1
ATOM 1050 N N . GLU B 1 27 ? -0.951 5.801 11.844 1 98.5 27 GLU B N 1
ATOM 1051 C CA . GLU B 1 27 ? -0.13 4.914 12.664 1 98.5 27 GLU B CA 1
ATOM 1052 C C . GLU B 1 27 ? 1.046 4.359 11.867 1 98.5 27 GLU B C 1
ATOM 1054 O O . GLU B 1 27 ? 0.865 3.842 10.758 1 98.5 27 GLU B O 1
ATOM 1059 N N . ILE B 1 28 ? 2.197 4.457 12.508 1 98.88 28 ILE B N 1
ATOM 1060 C CA . ILE B 1 28 ? 3.441 4.023 11.883 1 98.88 28 ILE B CA 1
ATOM 1061 C C . ILE B 1 28 ? 3.793 2.615 12.359 1 98.88 28 ILE B C 1
ATOM 1063 O O . ILE B 1 28 ? 3.824 2.354 13.57 1 98.88 28 ILE B O 1
ATOM 1067 N N . CYS B 1 29 ? 4.094 1.712 11.438 1 98.75 29 CYS B N 1
ATOM 1068 C CA . CYS B 1 29 ? 4.594 0.4 11.828 1 98.75 29 CYS B CA 1
ATOM 1069 C C . CYS B 1 29 ? 5.996 0.504 12.414 1 98.75 29 CYS B C 1
ATOM 1071 O O . CYS B 1 29 ? 6.895 1.065 11.789 1 98.75 29 CYS B O 1
ATOM 1073 N N . ILE B 1 30 ? 6.223 -0.054 13.578 1 98.56 30 ILE B N 1
ATOM 1074 C CA . ILE B 1 30 ? 7.512 0.123 14.242 1 98.56 30 ILE B CA 1
ATOM 1075 C C . ILE B 1 30 ? 8.219 -1.224 14.359 1 98.56 30 ILE B C 1
ATOM 1077 O O . ILE B 1 30 ? 9.188 -1.361 15.117 1 98.56 30 ILE B O 1
ATOM 1081 N N . HIS B 1 31 ? 7.719 -2.145 13.617 1 97.88 31 HIS B N 1
ATOM 1082 C CA . HIS B 1 31 ? 8.328 -3.473 13.648 1 97.88 31 HIS B CA 1
ATOM 1083 C C . HIS B 1 31 ? 9.672 -3.482 12.938 1 97.88 31 HIS B C 1
ATOM 1085 O O . HIS B 1 31 ? 9.977 -2.578 12.156 1 97.88 31 HIS B O 1
ATOM 1091 N N . ARG B 1 32 ? 10.422 -4.477 13.125 1 97.12 32 ARG B N 1
ATOM 1092 C CA . ARG B 1 32 ? 11.836 -4.539 12.773 1 97.12 32 ARG B CA 1
ATOM 1093 C C . ARG B 1 32 ? 12.039 -4.363 11.273 1 97.12 32 ARG B C 1
ATOM 1095 O O . ARG B 1 32 ? 12.859 -3.555 10.844 1 97.12 32 ARG B O 1
ATOM 1102 N N . ASP B 1 33 ? 11.281 -5.125 10.438 1 96.19 33 ASP B N 1
ATOM 1103 C CA . ASP B 1 33 ? 11.5 -5.086 8.992 1 96.19 33 ASP B CA 1
ATOM 1104 C C . ASP B 1 33 ? 11.172 -3.707 8.422 1 96.19 33 ASP B C 1
ATOM 1106 O O . ASP B 1 33 ? 11.891 -3.197 7.562 1 96.19 33 ASP B O 1
ATOM 1110 N N . CYS B 1 34 ? 10.102 -3.109 8.938 1 97.81 34 CYS B N 1
ATOM 1111 C CA . CYS B 1 34 ? 9.781 -1.759 8.492 1 97.81 34 CYS B CA 1
ATOM 1112 C C . CYS B 1 34 ? 10.859 -0.771 8.922 1 97.81 34 CYS B C 1
ATOM 1114 O O . CYS B 1 34 ? 11.219 0.129 8.164 1 97.81 34 CYS B O 1
ATOM 1116 N N . LYS B 1 35 ? 11.344 -0.902 10.125 1 97.69 35 LYS B N 1
ATOM 1117 C CA . LYS B 1 35 ? 12.406 -0.02 10.602 1 97.69 35 LYS B CA 1
ATOM 1118 C C . LYS B 1 35 ? 13.633 -0.097 9.703 1 97.69 35 LYS B C 1
ATOM 1120 O O . LYS B 1 35 ? 14.227 0.93 9.359 1 97.69 35 LYS B O 1
ATOM 1125 N N . ARG B 1 36 ? 13.891 -1.296 9.266 1 96.69 36 ARG B N 1
ATOM 1126 C CA . ARG B 1 36 ? 15.07 -1.505 8.438 1 96.69 36 ARG B CA 1
ATOM 1127 C C . ARG B 1 36 ? 14.898 -0.839 7.074 1 96.69 36 ARG B C 1
ATOM 1129 O O . ARG B 1 36 ? 15.891 -0.463 6.438 1 96.69 36 ARG B O 1
ATOM 1136 N N . ARG B 1 37 ? 13.703 -0.609 6.742 1 95.44 37 ARG B N 1
ATOM 1137 C CA . ARG B 1 37 ? 13.43 -0.033 5.43 1 95.44 37 ARG B CA 1
ATOM 1138 C C . ARG B 1 37 ? 13.125 1.458 5.535 1 95.44 37 ARG B C 1
ATOM 1140 O O . ARG B 1 37 ? 12.656 2.072 4.578 1 95.44 37 ARG B O 1
ATOM 1147 N N . GLY B 1 38 ? 13.25 2.004 6.738 1 97.12 38 GLY B N 1
ATOM 1148 C CA . GLY B 1 38 ? 13.078 3.439 6.895 1 97.12 38 GLY B CA 1
ATOM 1149 C C . GLY B 1 38 ? 11.828 3.812 7.664 1 97.12 38 GLY B C 1
ATOM 1150 O O . GLY B 1 38 ? 11.523 4.996 7.836 1 97.12 38 GLY B O 1
ATOM 1151 N N . GLY B 1 39 ? 11.117 2.824 8.141 1 97.88 39 GLY B N 1
ATOM 1152 C CA . GLY B 1 39 ? 9.953 3.076 8.984 1 97.88 39 GLY B CA 1
ATOM 1153 C C . GLY B 1 39 ? 10.32 3.408 10.414 1 97.88 39 GLY B C 1
ATOM 1154 O O . GLY B 1 39 ? 11.297 4.117 10.664 1 97.88 39 GLY B O 1
ATOM 1155 N N . GLY B 1 40 ? 9.383 3.021 11.266 1 97.81 40 GLY B N 1
ATOM 1156 C CA . GLY B 1 40 ? 9.672 3.244 12.672 1 97.81 40 GLY B CA 1
ATOM 1157 C C . GLY B 1 40 ? 9.734 4.715 13.047 1 97.81 40 GLY B C 1
ATOM 1158 O O . GLY B 1 40 ? 8.945 5.516 12.547 1 97.81 40 GLY B O 1
ATOM 1159 N N . GLN B 1 41 ? 10.688 4.965 13.969 1 98 41 GLN B N 1
ATOM 1160 C CA . GLN B 1 41 ? 10.773 6.293 14.562 1 98 41 GLN B CA 1
ATOM 1161 C C . GLN B 1 41 ? 11.203 7.332 13.531 1 98 41 GLN B C 1
ATOM 1163 O O . GLN B 1 41 ? 10.773 8.484 13.586 1 98 41 GLN B O 1
ATOM 1168 N N . LYS B 1 42 ? 12.047 6.91 12.641 1 97.88 42 LYS B N 1
ATOM 1169 C CA . LYS B 1 42 ? 12.484 7.832 11.602 1 97.88 42 LYS B CA 1
ATOM 1170 C C . LYS B 1 42 ? 11.305 8.328 10.766 1 97.88 42 LYS B C 1
ATOM 1172 O O . LYS B 1 42 ? 11.156 9.531 10.555 1 97.88 42 LYS B O 1
ATOM 1177 N N . LEU B 1 43 ? 10.508 7.477 10.391 1 98.5 43 LEU B N 1
ATOM 1178 C CA . LEU B 1 43 ? 9.336 7.832 9.609 1 98.5 43 LEU B CA 1
ATOM 1179 C C . LEU B 1 43 ? 8.32 8.594 10.453 1 98.5 43 LEU B C 1
ATOM 1181 O O . LEU B 1 43 ? 7.738 9.578 9.992 1 98.5 43 LEU B O 1
ATOM 1185 N N . LYS B 1 44 ? 8.125 8.188 11.656 1 98.75 44 LYS B N 1
ATOM 1186 C CA . LYS B 1 44 ? 7.195 8.852 12.562 1 98.75 44 LYS B CA 1
ATOM 1187 C C . LYS B 1 44 ? 7.559 10.32 12.742 1 98.75 44 LYS B C 1
ATOM 1189 O O . LYS B 1 44 ? 6.68 11.188 12.727 1 98.75 44 LYS B O 1
ATOM 1194 N N . SER B 1 45 ? 8.797 10.547 12.867 1 98.5 45 SER B N 1
ATOM 1195 C CA . SER B 1 45 ? 9.242 11.914 13.086 1 98.5 45 SER B CA 1
ATOM 1196 C C . SER B 1 45 ? 8.914 12.805 11.898 1 98.5 45 SER B C 1
ATOM 1198 O O . SER B 1 45 ? 8.531 13.969 12.07 1 98.5 45 SER B O 1
ATOM 1200 N N . VAL B 1 46 ? 9.086 12.312 10.773 1 98.19 46 VAL B N 1
ATOM 1201 C CA . VAL B 1 46 ? 8.773 13.086 9.57 1 98.19 46 VAL B CA 1
ATOM 1202 C C . VAL B 1 46 ? 7.273 13.359 9.5 1 98.19 46 VAL B C 1
ATOM 1204 O O . VAL B 1 46 ? 6.852 14.469 9.188 1 98.19 46 VAL B O 1
ATOM 1207 N N . PHE B 1 47 ? 6.465 12.328 9.805 1 98.5 47 PHE B N 1
ATOM 1208 C CA . PHE B 1 47 ? 5.02 12.516 9.844 1 98.5 47 PHE B CA 1
ATOM 1209 C C . PHE B 1 47 ? 4.645 13.594 10.852 1 98.5 47 PHE B C 1
ATOM 1211 O O . PHE B 1 47 ? 3.811 14.453 10.562 1 98.5 47 PHE B O 1
ATOM 1218 N N . GLU B 1 48 ? 5.223 13.516 12.008 1 98.62 48 GLU B N 1
ATOM 1219 C CA . GLU B 1 48 ? 4.918 14.484 13.055 1 98.62 48 GLU B CA 1
ATOM 1220 C C . GLU B 1 48 ? 5.262 15.906 12.617 1 98.62 48 GLU B C 1
ATOM 1222 O O . GLU B 1 48 ? 4.496 16.844 12.867 1 98.62 48 GLU B O 1
ATOM 1227 N N . GLU B 1 49 ? 6.41 16.031 12.062 1 97.88 49 GLU B N 1
ATOM 1228 C CA . GLU B 1 49 ? 6.828 17.344 11.562 1 97.88 49 GLU B CA 1
ATOM 1229 C C . GLU B 1 49 ? 5.816 17.906 10.57 1 97.88 49 GLU B C 1
ATOM 1231 O O . GLU B 1 49 ? 5.395 19.062 10.695 1 97.88 49 GLU B O 1
ATOM 1236 N N . LEU B 1 50 ? 5.363 17.125 9.664 1 97.38 50 LEU B N 1
ATOM 1237 C CA . LEU B 1 50 ? 4.492 17.594 8.586 1 97.38 50 LEU B CA 1
ATOM 1238 C C . LEU B 1 50 ? 3.049 17.703 9.07 1 97.38 50 LEU B C 1
ATOM 1240 O O . LEU B 1 50 ? 2.254 18.453 8.492 1 97.38 50 LEU B O 1
ATOM 1244 N N . ALA B 1 51 ? 2.709 17.031 10.078 1 97.88 51 ALA B N 1
ATOM 1245 C CA . ALA B 1 51 ? 1.347 17.047 10.602 1 97.88 51 ALA B CA 1
ATOM 1246 C C . ALA B 1 51 ? 1.13 18.219 11.539 1 97.88 51 ALA B C 1
ATOM 1248 O O . ALA B 1 51 ? 0.004 18.484 11.969 1 97.88 51 ALA B O 1
ATOM 1249 N N . ASP B 1 52 ? 2.186 18.828 11.875 1 96.94 52 ASP B N 1
ATOM 1250 C CA . ASP B 1 52 ? 2.082 19.938 12.82 1 96.94 52 ASP B CA 1
ATOM 1251 C C . ASP B 1 52 ? 1.026 20.938 12.375 1 96.94 52 ASP B C 1
ATOM 1253 O O . ASP B 1 52 ? 1.017 21.375 11.219 1 96.94 52 ASP B O 1
ATOM 1257 N N . GLY B 1 53 ? 0.082 21.266 13.297 1 96.12 53 GLY B N 1
ATOM 1258 C CA . GLY B 1 53 ? -0.942 22.25 13.039 1 96.12 53 GLY B CA 1
ATOM 1259 C C . GLY B 1 53 ? -2.145 21.703 12.305 1 96.12 53 GLY B C 1
ATOM 1260 O O . GLY B 1 53 ? -3.096 22.438 12.016 1 96.12 53 GLY B O 1
ATOM 1261 N N . THR B 1 54 ? -2.195 20.453 11.914 1 96.06 54 THR B N 1
ATOM 1262 C CA . THR B 1 54 ? -3.277 19.875 11.125 1 96.06 54 THR B CA 1
ATOM 1263 C C . THR B 1 54 ? -4.332 19.25 12.039 1 96.06 54 THR B C 1
ATOM 1265 O O . THR B 1 54 ? -5.457 18.984 11.609 1 96.06 54 THR B O 1
ATOM 1268 N N . GLY B 1 55 ? -3.959 18.891 13.25 1 96.31 55 GLY B N 1
ATOM 1269 C CA . GLY B 1 55 ? -4.836 18.172 14.148 1 96.31 55 GLY B CA 1
ATOM 1270 C C . GLY B 1 55 ? -4.781 16.656 13.945 1 96.31 55 GLY B C 1
ATOM 1271 O O . GLY B 1 55 ? -5.434 15.906 14.672 1 96.31 55 GLY B O 1
ATOM 1272 N N . ILE B 1 56 ? -4.004 16.203 13.023 1 97.56 56 ILE B N 1
ATOM 1273 C CA . ILE B 1 56 ? -3.885 14.781 12.758 1 97.56 56 ILE B CA 1
ATOM 1274 C C . ILE B 1 56 ? -2.979 14.133 13.805 1 97.56 56 ILE B C 1
ATOM 1276 O O . ILE B 1 56 ? -1.865 14.609 14.047 1 97.56 56 ILE B O 1
ATOM 1280 N N . GLU B 1 57 ? -3.439 13.117 14.367 1 97.56 57 GLU B N 1
ATOM 1281 C CA . GLU B 1 57 ? -2.646 12.367 15.336 1 97.56 57 GLU B CA 1
ATOM 1282 C C . GLU B 1 57 ? -1.684 11.414 14.641 1 97.56 57 GLU B C 1
ATOM 1284 O O . GLU B 1 57 ? -2.061 10.734 13.68 1 97.56 57 GLU B O 1
ATOM 1289 N N . VAL B 1 58 ? -0.459 11.383 15.141 1 98.69 58 VAL B N 1
ATOM 1290 C CA . VAL B 1 58 ? 0.541 10.445 14.633 1 98.69 58 VAL B CA 1
ATOM 1291 C C . VAL B 1 58 ? 0.918 9.445 15.719 1 98.69 58 VAL B C 1
ATOM 1293 O O . VAL B 1 58 ? 1.425 9.836 16.781 1 98.69 58 VAL B O 1
ATOM 1296 N N . GLY B 1 59 ? 0.627 8.188 15.445 1 98.38 59 GLY B N 1
ATOM 1297 C CA . GLY B 1 59 ? 0.915 7.148 16.422 1 98.38 59 GLY B CA 1
ATOM 1298 C C . GLY B 1 59 ? 1.782 6.035 15.859 1 98.38 59 GLY B C 1
ATOM 1299 O O . GLY B 1 59 ? 2.357 6.172 14.781 1 98.38 59 GLY B O 1
ATOM 1300 N N . GLU B 1 60 ? 1.993 5.035 16.75 1 98.62 60 GLU B N 1
ATOM 1301 C CA . GLU B 1 60 ? 2.77 3.846 16.422 1 98.62 60 GLU B CA 1
ATOM 1302 C C . GLU B 1 60 ? 1.906 2.59 16.469 1 98.62 60 GLU B C 1
ATOM 1304 O O . GLU B 1 60 ? 0.907 2.547 17.188 1 98.62 60 GLU B O 1
ATOM 1309 N N . TYR B 1 61 ? 2.213 1.626 15.734 1 98.12 61 TYR B N 1
ATOM 1310 C CA . TYR B 1 61 ? 1.633 0.288 15.773 1 98.12 61 TYR B CA 1
ATOM 1311 C C . TYR B 1 61 ? 2.711 -0.778 15.617 1 98.12 61 TYR B C 1
ATOM 1313 O O . TYR B 1 61 ? 3.691 -0.579 14.891 1 98.12 61 TYR B O 1
ATOM 1321 N N . ASP B 1 62 ? 2.668 -1.777 16.188 1 97.31 62 ASP B N 1
ATOM 1322 C CA . ASP B 1 62 ? 3.738 -2.766 16.281 1 97.31 62 ASP B CA 1
ATOM 1323 C C . ASP B 1 62 ? 4.027 -3.387 14.914 1 97.31 62 ASP B C 1
ATOM 1325 O O . ASP B 1 62 ? 5.141 -3.271 14.398 1 97.31 62 ASP B O 1
ATOM 1329 N N . CYS B 1 63 ? 2.959 -4.023 14.367 1 97.56 63 CYS B N 1
ATOM 1330 C CA . CYS B 1 63 ? 3.139 -4.703 13.086 1 97.56 63 CYS B CA 1
ATOM 1331 C C . CYS B 1 63 ? 1.816 -4.812 12.336 1 97.56 63 CYS B C 1
ATOM 1333 O O . CYS B 1 63 ? 0.808 -5.234 12.906 1 97.56 63 CYS B O 1
ATOM 1335 N N . PHE B 1 64 ? 1.726 -4.543 11.016 1 96.38 64 PHE B N 1
ATOM 1336 C CA . PHE B 1 64 ? 0.523 -4.66 10.195 1 96.38 64 PHE B CA 1
ATOM 1337 C C . PHE B 1 64 ? 0.509 -5.98 9.438 1 96.38 64 PHE B C 1
ATOM 1339 O O . PHE B 1 64 ? -0.394 -6.23 8.633 1 96.38 64 PHE B O 1
ATOM 1346 N N . ASP B 1 65 ? 1.554 -6.754 9.555 1 94.88 65 ASP B N 1
ATOM 1347 C CA . ASP B 1 65 ? 1.677 -8.062 8.914 1 94.88 65 ASP B CA 1
ATOM 1348 C C . ASP B 1 65 ? 1.886 -7.918 7.41 1 94.88 65 ASP B C 1
ATOM 1350 O O . ASP B 1 65 ? 1.386 -8.727 6.629 1 94.88 65 ASP B O 1
ATOM 1354 N N . GLU B 1 66 ? 2.582 -6.898 7.039 1 95.19 66 GLU B N 1
ATOM 1355 C CA . GLU B 1 66 ? 2.895 -6.625 5.641 1 95.19 66 GLU B CA 1
ATOM 1356 C C . GLU B 1 66 ? 4.367 -6.266 5.461 1 95.19 66 GLU B C 1
ATOM 1358 O O . GLU B 1 66 ? 4.703 -5.383 4.668 1 95.19 66 GLU B O 1
ATOM 1363 N N . CYS B 1 67 ? 5.262 -6.906 6.004 1 94.88 67 CYS B N 1
ATOM 1364 C CA . CYS B 1 67 ? 6.688 -6.613 6.09 1 94.88 67 CYS B CA 1
ATOM 1365 C C . CYS B 1 67 ? 7.316 -6.531 4.703 1 94.88 67 CYS B C 1
ATOM 1367 O O . CYS B 1 67 ? 8.133 -5.648 4.441 1 94.88 67 CYS B O 1
ATOM 1369 N N . PRO B 1 68 ? 6.902 -7.387 3.838 1 92.75 68 PRO B N 1
ATOM 1370 C CA . PRO B 1 68 ? 7.578 -7.352 2.539 1 92.75 68 PRO B CA 1
ATOM 1371 C C . PRO B 1 68 ? 7.266 -6.082 1.746 1 92.75 68 PRO B C 1
ATOM 1373 O O . PRO B 1 68 ? 7.957 -5.773 0.771 1 92.75 68 PRO B O 1
ATOM 1376 N N . PHE B 1 69 ? 6.355 -5.316 2.307 1 95.88 69 PHE B N 1
ATOM 1377 C CA . PHE B 1 69 ? 5.922 -4.156 1.54 1 95.88 69 PHE B CA 1
ATOM 1378 C C . PHE B 1 69 ? 6.199 -2.867 2.305 1 95.88 69 PHE B C 1
ATOM 1380 O O . PHE B 1 69 ? 5.699 -1.802 1.939 1 95.88 69 PHE B O 1
ATOM 1387 N N . GLY B 1 70 ? 6.969 -2.934 3.281 1 97.12 70 GLY B N 1
ATOM 1388 C CA . GLY B 1 70 ? 7.309 -1.752 4.055 1 97.12 70 GLY B CA 1
ATOM 1389 C C . GLY B 1 70 ? 8.188 -0.775 3.299 1 97.12 70 GLY B C 1
ATOM 1390 O O . GLY B 1 70 ? 8.734 -1.112 2.246 1 97.12 70 GLY B O 1
ATOM 1391 N N . PRO B 1 71 ? 8.289 0.371 4.188 1 98.19 71 PRO B N 1
ATOM 1392 C CA . PRO B 1 71 ? 7.656 0.799 5.438 1 98.19 71 PRO B CA 1
ATOM 1393 C C . PRO B 1 71 ? 6.152 1.017 5.289 1 98.19 71 PRO B C 1
ATOM 1395 O O . PRO B 1 71 ? 5.691 1.506 4.254 1 98.19 71 PRO B O 1
ATOM 1398 N N . ASN B 1 72 ? 5.328 0.661 6.262 1 98.5 72 ASN B N 1
ATOM 1399 C CA . ASN B 1 72 ? 3.873 0.709 6.18 1 98.5 72 ASN B CA 1
ATOM 1400 C C . ASN B 1 72 ? 3.287 1.709 7.172 1 98.5 72 ASN B C 1
ATOM 1402 O O . ASN B 1 72 ? 3.84 1.913 8.25 1 98.5 72 ASN B O 1
ATOM 1406 N N . VAL B 1 73 ? 2.252 2.299 6.773 1 98.75 73 VAL B N 1
ATOM 1407 C CA . VAL B 1 73 ? 1.486 3.18 7.648 1 98.75 73 VAL B CA 1
ATOM 1408 C C . VAL B 1 73 ? -0.006 2.906 7.477 1 98.75 73 VAL B C 1
ATOM 1410 O O . VAL B 1 73 ? -0.447 2.469 6.414 1 98.75 73 VAL B O 1
ATOM 1413 N N . ARG B 1 74 ? -0.711 3.139 8.539 1 98.44 74 ARG B N 1
ATOM 1414 C CA . ARG B 1 74 ? -2.164 3.027 8.477 1 98.44 74 ARG B CA 1
ATOM 1415 C C . ARG B 1 74 ? -2.824 4.387 8.68 1 98.44 74 ARG B C 1
ATOM 1417 O O . ARG B 1 74 ? -2.457 5.133 9.586 1 98.44 74 ARG B O 1
ATOM 1424 N N . THR B 1 75 ? -3.721 4.699 7.809 1 98.12 75 THR B N 1
ATOM 1425 C CA . THR B 1 75 ? -4.488 5.934 7.934 1 98.12 75 THR B CA 1
ATOM 1426 C C . THR B 1 75 ? -5.898 5.645 8.438 1 98.12 75 THR B C 1
ATOM 1428 O O . THR B 1 75 ? -6.523 4.664 8.023 1 98.12 75 THR B O 1
ATOM 1431 N N . LEU B 1 76 ? -6.371 6.414 9.344 1 97.31 76 LEU B N 1
ATOM 1432 C CA . LEU B 1 76 ? -7.715 6.312 9.906 1 97.31 76 LEU B CA 1
ATOM 1433 C C . LEU B 1 76 ? -8.492 7.605 9.695 1 97.31 76 LEU B C 1
ATOM 1435 O O . LEU B 1 76 ? -7.93 8.695 9.805 1 97.31 76 LEU B O 1
ATOM 1439 N N . GLU B 1 77 ? -9.82 7.363 9.344 1 93.44 77 GLU B N 1
ATOM 1440 C CA . GLU B 1 77 ? -10.688 8.508 9.102 1 93.44 77 GLU B CA 1
ATOM 1441 C C . GLU B 1 77 ? -11.75 8.641 10.188 1 93.44 77 GLU B C 1
ATOM 1443 O O . GLU B 1 77 ? -12.781 7.961 10.141 1 93.44 77 GLU B O 1
ATOM 1448 N N . GLY B 1 78 ? -11.539 9.359 11.195 1 88.69 78 GLY B N 1
ATOM 1449 C CA . GLY B 1 78 ? -12.5 9.594 12.266 1 88.69 78 GLY B CA 1
ATOM 1450 C C . GLY B 1 78 ? -12.477 8.516 13.328 1 88.69 78 GLY B C 1
ATOM 1451 O O . GLY B 1 78 ? -11.766 7.52 13.195 1 88.69 78 GLY B O 1
ATOM 1452 N N . PRO B 1 79 ? -13.289 8.688 14.359 1 85.31 79 PRO B N 1
ATOM 1453 C CA . PRO B 1 79 ? -13.273 7.785 15.516 1 85.31 79 PRO B CA 1
ATOM 1454 C C . PRO B 1 79 ? -13.891 6.418 15.211 1 85.31 79 PRO B C 1
ATOM 1456 O O . PRO B 1 79 ? -13.539 5.422 15.844 1 85.31 79 PRO B O 1
ATOM 1459 N N . ASP B 1 80 ? -14.703 6.449 14.141 1 90.31 80 ASP B N 1
ATOM 1460 C CA . ASP B 1 80 ? -15.406 5.203 13.844 1 90.31 80 ASP B CA 1
ATOM 1461 C C . ASP B 1 80 ? -14.562 4.312 12.93 1 90.31 80 ASP B C 1
ATOM 1463 O O . ASP B 1 80 ? -14.875 3.135 12.742 1 90.31 80 ASP B O 1
ATOM 1467 N N . ASP B 1 81 ? -13.555 4.82 12.367 1 91.88 81 ASP B N 1
ATOM 1468 C CA . ASP B 1 81 ? -12.672 4.043 11.508 1 91.88 81 ASP B CA 1
ATOM 1469 C C . ASP B 1 81 ? -11.602 3.32 12.32 1 91.88 81 ASP B C 1
ATOM 1471 O O . ASP B 1 81 ? -10.57 3.91 12.672 1 91.88 81 ASP B O 1
ATOM 1475 N N . GLN B 1 82 ? -11.82 2.039 12.57 1 88.44 82 GLN B N 1
ATOM 1476 C CA . GLN B 1 82 ? -10.898 1.307 13.43 1 88.44 82 GLN B CA 1
ATOM 1477 C C . GLN B 1 82 ? -9.914 0.487 12.602 1 88.44 82 GLN B C 1
ATOM 1479 O O . GLN B 1 82 ? -8.875 0.058 13.102 1 88.44 82 GLN B O 1
ATOM 1484 N N . PHE B 1 83 ? -10.266 0.266 11.383 1 90.44 83 PHE B N 1
ATOM 1485 C CA . PHE B 1 83 ? -9.422 -0.63 10.602 1 90.44 83 PHE B CA 1
ATOM 1486 C C . PHE B 1 83 ? -8.508 0.159 9.672 1 90.44 83 PHE B C 1
ATOM 1488 O O . PHE B 1 83 ? -7.363 -0.234 9.445 1 90.44 83 PHE B O 1
ATOM 1495 N N . GLY B 1 84 ? -9.047 1.304 9.156 1 94.88 84 GLY B N 1
ATOM 1496 C CA . GLY B 1 84 ? -8.234 2.188 8.328 1 94.88 84 GLY B CA 1
ATOM 1497 C C . GLY B 1 84 ? -7.727 1.52 7.07 1 94.88 84 GLY B C 1
ATOM 1498 O O . GLY B 1 84 ? -8.281 0.511 6.625 1 94.88 84 GLY B O 1
ATOM 1499 N N . ARG B 1 85 ? -6.805 2.143 6.438 1 95.25 85 ARG B N 1
ATOM 1500 C CA . ARG B 1 85 ? -6.125 1.68 5.23 1 95.25 85 ARG B CA 1
ATOM 1501 C C . ARG B 1 85 ? -4.617 1.639 5.434 1 95.25 85 ARG B C 1
ATOM 1503 O O . ARG B 1 85 ? -4.023 2.604 5.918 1 95.25 85 ARG B O 1
ATOM 1510 N N . VAL B 1 86 ? -4.039 0.473 5.062 1 97.62 86 VAL B N 1
ATOM 1511 C CA . VAL B 1 86 ? -2.582 0.378 5.109 1 97.62 86 VAL B CA 1
ATOM 1512 C C . VAL B 1 86 ? -1.991 0.81 3.771 1 97.62 86 VAL B C 1
ATOM 1514 O O . VAL B 1 86 ? -2.441 0.363 2.713 1 97.62 86 VAL B O 1
ATOM 1517 N N . LEU B 1 87 ? -1.074 1.722 3.836 1 98.31 87 LEU B N 1
ATOM 1518 C CA . LEU B 1 87 ? -0.275 2.158 2.695 1 98.31 87 LEU B CA 1
ATOM 1519 C C . LEU B 1 87 ? 1.133 1.576 2.766 1 98.31 87 LEU B C 1
ATOM 1521 O O . LEU B 1 87 ? 1.745 1.548 3.836 1 98.31 87 LEU B O 1
ATOM 1525 N N . ASN B 1 88 ? 1.627 1.16 1.632 1 98.12 88 ASN B N 1
ATOM 1526 C CA . ASN B 1 88 ? 2.91 0.469 1.563 1 98.12 88 ASN B CA 1
ATOM 1527 C C . ASN B 1 88 ? 3.982 1.342 0.919 1 98.12 88 ASN B C 1
ATOM 1529 O O . ASN B 1 88 ? 3.672 2.234 0.128 1 98.12 88 ASN B O 1
ATOM 1533 N N . GLY B 1 89 ? 5.188 1.025 1.335 1 96.81 89 GLY B N 1
ATOM 1534 C CA . GLY B 1 89 ? 6.316 1.675 0.688 1 96.81 89 GLY B CA 1
ATOM 1535 C C . GLY B 1 89 ? 6.336 3.178 0.89 1 96.81 89 GLY B C 1
ATOM 1536 O O . GLY B 1 89 ? 6.758 3.924 0.003 1 96.81 89 GLY B O 1
ATOM 1537 N N . VAL B 1 90 ? 5.855 3.586 1.944 1 97.88 90 VAL B N 1
ATOM 1538 C CA . VAL B 1 90 ? 5.777 5.02 2.189 1 97.88 90 VAL B CA 1
ATOM 1539 C C . VAL B 1 90 ? 7.168 5.566 2.508 1 97.88 90 VAL B C 1
ATOM 1541 O O . VAL B 1 90 ? 7.809 5.129 3.467 1 97.88 90 VAL B O 1
ATOM 1544 N N . LYS B 1 91 ? 7.531 6.445 1.632 1 91.31 91 LYS B N 1
ATOM 1545 C CA . LYS B 1 91 ? 8.844 7.055 1.852 1 91.31 91 LYS B CA 1
ATOM 1546 C C . LYS B 1 91 ? 8.883 8.477 1.304 1 91.31 91 LYS B C 1
ATOM 1548 O O . LYS B 1 91 ? 8.086 8.836 0.435 1 91.31 91 LYS B O 1
ATOM 1553 N N . GLY B 1 92 ? 9.625 9.383 1.876 1 91.94 92 GLY B N 1
ATOM 1554 C CA . GLY B 1 92 ? 9.852 10.719 1.356 1 91.94 92 GLY B CA 1
ATOM 1555 C C . GLY B 1 92 ? 8.82 11.727 1.822 1 91.94 92 GLY B C 1
ATOM 1556 O O . GLY B 1 92 ? 7.652 11.383 2.021 1 91.94 92 GLY B O 1
ATOM 1557 N N . LYS B 1 93 ? 9.156 12.961 1.814 1 95.88 93 LYS B N 1
ATOM 1558 C CA . LYS B 1 93 ? 8.32 14.039 2.334 1 95.88 93 LYS B CA 1
ATOM 1559 C C . LYS B 1 93 ? 7.156 14.328 1.398 1 95.88 93 LYS B C 1
ATOM 1561 O O . LYS B 1 93 ? 6.059 14.672 1.851 1 95.88 93 LYS B O 1
ATOM 1566 N N . ALA B 1 94 ? 7.371 14.164 0.153 1 93.44 94 ALA B N 1
ATOM 1567 C CA . ALA B 1 94 ? 6.305 14.438 -0.806 1 93.44 94 ALA B CA 1
ATOM 1568 C C . ALA B 1 94 ? 5.152 13.453 -0.633 1 93.44 94 ALA B C 1
ATOM 1570 O O . ALA B 1 94 ? 3.984 13.852 -0.623 1 93.44 94 ALA B O 1
ATOM 1571 N N . GLN B 1 95 ? 5.473 12.133 -0.528 1 94.81 95 GLN B N 1
ATOM 1572 C CA . GLN B 1 95 ? 4.445 11.117 -0.308 1 94.81 95 GLN B CA 1
ATOM 1573 C C . GLN B 1 95 ? 3.711 11.352 1.01 1 94.81 95 GLN B C 1
ATOM 1575 O O . GLN B 1 95 ? 2.482 11.273 1.066 1 94.81 95 GLN B O 1
ATOM 1580 N N . ILE B 1 96 ? 4.484 11.656 1.99 1 97.31 96 ILE B N 1
ATOM 1581 C CA . ILE B 1 96 ? 3.918 11.875 3.316 1 97.31 96 ILE B CA 1
ATOM 1582 C C . ILE B 1 96 ? 2.977 13.078 3.289 1 97.31 96 ILE B C 1
ATOM 1584 O O . ILE B 1 96 ? 1.879 13.031 3.85 1 97.31 96 ILE B O 1
ATOM 1588 N N . ALA B 1 97 ? 3.41 14.188 2.643 1 96.19 97 ALA B N 1
ATOM 1589 C CA . ALA B 1 97 ? 2.568 15.375 2.504 1 96.19 97 ALA B CA 1
ATOM 1590 C C . ALA B 1 97 ? 1.256 15.039 1.803 1 96.19 97 ALA B C 1
ATOM 1592 O O . ALA B 1 97 ? 0.193 15.523 2.191 1 96.19 97 ALA B O 1
ATOM 1593 N N . LYS B 1 98 ? 1.338 14.18 0.858 1 94.12 98 LYS B N 1
ATOM 1594 C CA . LYS B 1 98 ? 0.137 13.758 0.139 1 94.12 98 LYS B CA 1
ATOM 1595 C C . LYS B 1 98 ? -0.801 12.969 1.048 1 94.12 98 LYS B C 1
ATOM 1597 O O . LYS B 1 98 ? -2.018 13.172 1.018 1 94.12 98 LYS B O 1
ATOM 1602 N N . ILE B 1 99 ? -0.249 12.117 1.857 1 96.69 99 ILE B N 1
ATOM 1603 C CA . ILE B 1 99 ? -1.044 11.32 2.791 1 96.69 99 ILE B CA 1
ATOM 1604 C C . ILE B 1 99 ? -1.771 12.25 3.764 1 96.69 99 ILE B C 1
ATOM 1606 O O . ILE B 1 99 ? -2.959 12.062 4.039 1 96.69 99 ILE B O 1
ATOM 1610 N N . LEU B 1 100 ? -1.076 13.281 4.184 1 96.62 100 LEU B N 1
ATOM 1611 C CA . LEU B 1 100 ? -1.585 14.164 5.227 1 96.62 100 LEU B CA 1
ATOM 1612 C C . LEU B 1 100 ? -2.469 15.258 4.633 1 96.62 100 LEU B C 1
ATOM 1614 O O . LEU B 1 100 ? -3.168 15.961 5.367 1 96.62 100 LEU B O 1
ATOM 1618 N N . GLY B 1 101 ? -2.379 15.398 3.324 1 93.75 101 GLY B N 1
ATOM 1619 C CA . GLY B 1 101 ? -3.148 16.453 2.684 1 93.75 101 GLY B CA 1
ATOM 1620 C C . GLY B 1 101 ? -2.578 17.844 2.922 1 93.75 101 GLY B C 1
ATOM 1621 O O . GLY B 1 101 ? -3.328 18.812 3.07 1 93.75 101 GLY B O 1
ATOM 1622 N N . VAL B 1 102 ? -1.26 17.875 3.078 1 94.44 102 VAL B N 1
ATOM 1623 C CA . VAL B 1 102 ? -0.601 19.156 3.277 1 94.44 102 VAL B CA 1
ATOM 1624 C C . VAL B 1 102 ? 0.262 19.5 2.062 1 94.44 102 VAL B C 1
ATOM 1626 O O . VAL B 1 102 ? 0.438 18.656 1.171 1 94.44 102 VAL B O 1
ATOM 1629 N N . GLU B 1 103 ? 0.719 20.75 1.935 1 89.69 103 GLU B N 1
ATOM 1630 C CA . GLU B 1 103 ? 1.552 21.172 0.812 1 89.69 103 GLU B CA 1
ATOM 1631 C C . GLU B 1 103 ? 2.916 20.484 0.848 1 89.69 103 GLU B C 1
ATOM 1633 O O . GLU B 1 103 ? 3.561 20.422 1.896 1 89.69 103 GLU B O 1
ATOM 1638 N N . PRO B 1 104 ? 3.309 19.891 -0.285 1 87.19 104 PRO B N 1
ATOM 1639 C CA . PRO B 1 104 ? 4.629 19.266 -0.317 1 87.19 104 PRO B CA 1
ATOM 1640 C C . PRO B 1 104 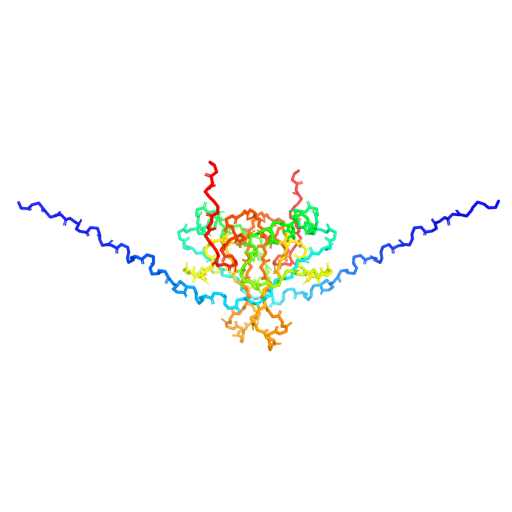? 5.77 20.25 -0.119 1 87.19 104 PRO B C 1
ATOM 1642 O O . PRO B 1 104 ? 5.668 21.406 -0.552 1 87.19 104 PRO B O 1
ATOM 1645 N N . PRO B 1 105 ? 6.688 19.766 0.708 1 78.94 105 PRO B N 1
ATOM 1646 C CA . PRO B 1 105 ? 7.836 20.656 0.846 1 78.94 105 PRO B CA 1
ATOM 1647 C C . PRO B 1 105 ? 8.609 20.828 -0.458 1 78.94 105 PRO B C 1
ATOM 1649 O O . PRO B 1 105 ? 8.547 19.969 -1.337 1 78.94 105 PRO B O 1
ATOM 1652 N N . GLU B 1 106 ? 9.039 22.031 -0.902 1 66.25 106 GLU B N 1
ATOM 1653 C CA . GLU B 1 106 ? 9.797 22.359 -2.104 1 66.25 106 GLU B CA 1
ATOM 1654 C C . GLU B 1 106 ? 10.969 21.391 -2.285 1 66.25 106 GLU B C 1
ATOM 1656 O O . GLU B 1 106 ? 11.648 21.047 -1.316 1 66.25 106 GLU B O 1
ATOM 1661 N N . GLU B 1 107 ? 10.828 20.281 -3.029 1 54.62 107 GLU B N 1
ATOM 1662 C CA . GLU B 1 107 ? 12.023 19.469 -3.297 1 54.62 107 GLU B CA 1
ATOM 1663 C C . GLU B 1 107 ? 13.234 20.359 -3.57 1 54.62 107 GLU B C 1
ATOM 1665 O O . GLU B 1 107 ? 13.141 21.344 -4.316 1 54.62 107 GLU B O 1
ATOM 1670 N N . PRO B 1 108 ? 14.406 20.125 -2.799 1 48.38 108 PRO B N 1
ATOM 1671 C CA . PRO B 1 108 ? 15.5 20.984 -3.285 1 48.38 108 PRO B CA 1
ATOM 1672 C C . PRO B 1 108 ? 15.82 20.734 -4.758 1 48.38 108 PRO B C 1
ATOM 1674 O O . PRO B 1 108 ? 15.578 19.641 -5.277 1 48.38 108 PRO B O 1
#

Solvent-accessible surface area (backbone atoms only — not comparable to full-atom values): 12470 Å² total; per-residue (Å²): 137,81,82,73,75,71,72,72,68,66,76,68,79,60,67,62,72,54,63,75,51,60,51,39,33,36,30,27,24,51,29,68,62,15,36,73,61,52,19,20,69,66,38,42,50,53,50,47,65,70,31,60,93,68,77,42,43,76,48,73,39,60,71,86,85,51,58,85,39,36,10,39,35,33,41,20,52,48,91,84,37,82,77,51,47,75,43,30,41,63,58,65,63,55,46,51,19,58,68,65,60,48,82,55,67,81,74,130,136,83,82,73,74,72,70,73,67,66,76,67,78,62,67,63,69,54,63,76,54,60,52,40,33,36,30,26,24,52,30,68,64,16,37,76,61,53,17,21,69,66,39,42,50,54,51,48,64,70,32,60,93,68,78,42,43,77,46,74,39,59,72,87,85,51,59,84,39,36,10,41,36,33,41,19,51,50,91,82,36,83,79,51,46,75,44,30,41,63,60,64,62,54,46,50,18,58,68,67,63,47,82,54,67,81,75,132